Protein AF-A0A6G1FR60-F1 (afdb_monomer_lite)

Organism: NCBI:txid1392243

Radius of gyration: 21.38 Å; chains: 1; bounding box: 65×50×59 Å

Sequence (308 aa):
MDGSTLEWSGATTFRLKTKGLLTIFLDAWLERPASLDQYLSVDEVDECDYIFISHAHFDHLPSADRIAKETGAIPESQLAAISGGERIPLFIKEQRHKVIVASSSRPHGLPSGPPSGPPGPPTPNPDDAIITVHAWPSLHALMPLGDHRSFPEVMDTGTVYTGSGSHSCTLDVTRGLTYGLGGLLKMDLVPPQMHQDMKDFVTYMKDRDMNRYSFFDGGQIMYNFLIDGKALLWNGHLGGYEGILKEEPDFAVKEVQWIGEPSKVTWCLHDRCPINPKHINVAIATERVEEGTKSKVIELTPAQPFRL

Secondary structure (DSSP, 8-state):
-TT-EEEE-STT-EEEEETTTEEEEES---S--TTS--SS-GGG----SEEE-S--STTTSTTHHHHHHHH----GGG-----S--EEEE--HHHHHHHHHHHHTS--PPPSSS--SPPPPP---GGG-SEEEEEEEPP--PPPSS-GGGS-SEEETTS------TT-SHHHHHHIIIIIIHHHHT-SS--TTS-HHHHHHHHHHH-TTT----S--TT-EEEEEEETTEEEEE-S-----HHHHTS-TTHHHHHHHHTT--SEE--SS-S--SSSSSEEE-HHHHHHHHHHSS-EE-PPPTT-PEE-

Foldseek 3Di:
DPQWWWFAFAFQWIWIDAPVFFTEIEFAQQPDQPVFDRLDHLVNQQAHQYYHFQAFALRGHFSPVVSCVRHVNDDPLRDDDDQAFDKAFADGPVQLVVQQVVVVPDPPDDDPDDDPDDDRRGDGDSVRGQWIKGKHFDDAAFDAPDALVPFDLEAELQDQRDDDPPPRGQVVQLVNCCCVVVVLLPDPDDDPPDDVLLVSVSVSVNPCVRGPGHSRSPRRMWMWMCGPNDTDIRHSGDHDDCVQSVPDSQVLLVVCVVVPNPQEDEDGQQGADSTPNRGYHCPVNQVSNVVSGNHHYDDHDHRDIDDD

InterPro domains:
  IPR001279 Metallo-beta-lactamase [PF00753] (44-131)
  IPR036866 Ribonuclease Z/Hydroxyacylglutathione hydrolase-like [G3DSA:3.60.15.10] (2-97)
  IPR036866 Ribonuclease Z/Hydroxyacylglutathione hydrolase-like [SSF56281] (8-219)

pLDDT: mean 84.77, std 13.45, range [36.59, 98.06]

Structure (mmCIF, N/CA/C/O backbone):
data_AF-A0A6G1FR60-F1
#
_entry.id   AF-A0A6G1FR60-F1
#
loop_
_atom_site.group_PDB
_atom_site.id
_atom_site.type_symbol
_atom_site.label_atom_id
_atom_site.label_alt_id
_atom_site.label_comp_id
_atom_site.label_asym_id
_atom_site.label_entity_id
_atom_site.label_seq_id
_atom_site.pdbx_PDB_ins_code
_atom_site.Cartn_x
_atom_site.Cartn_y
_atom_site.Cartn_z
_atom_site.occupancy
_atom_site.B_iso_or_equiv
_atom_site.auth_seq_id
_atom_site.auth_comp_id
_atom_site.auth_asym_id
_atom_site.auth_atom_id
_atom_site.pdbx_PDB_model_num
ATOM 1 N N . MET A 1 1 ? -14.703 -10.137 10.414 1.00 83.25 1 MET A N 1
ATOM 2 C CA . MET A 1 1 ? -13.361 -10.351 9.832 1.00 83.25 1 MET A CA 1
ATOM 3 C C . MET A 1 1 ? -12.772 -11.684 10.286 1.00 83.25 1 MET A C 1
ATOM 5 O O . MET A 1 1 ? -11.558 -11.856 10.265 1.00 83.25 1 MET A O 1
ATOM 9 N N . ASP A 1 2 ? -13.605 -12.661 10.657 1.00 86.94 2 ASP A N 1
ATOM 10 C CA . ASP A 1 2 ? -13.089 -13.963 11.077 1.00 86.94 2 ASP A CA 1
ATOM 11 C C . ASP A 1 2 ? -12.374 -14.637 9.898 1.00 86.94 2 ASP A C 1
ATOM 13 O O . ASP A 1 2 ? -12.771 -14.485 8.743 1.00 86.94 2 ASP A O 1
ATOM 17 N N . GLY A 1 3 ? -11.261 -15.318 10.177 1.00 91.44 3 GLY A N 1
ATOM 18 C CA . GLY A 1 3 ? -10.410 -15.890 9.130 1.00 91.44 3 GLY A CA 1
ATOM 19 C C . GLY A 1 3 ? -9.690 -14.849 8.264 1.00 91.44 3 GLY A C 1
ATOM 20 O O . GLY A 1 3 ? -9.304 -15.174 7.143 1.00 91.44 3 GLY A O 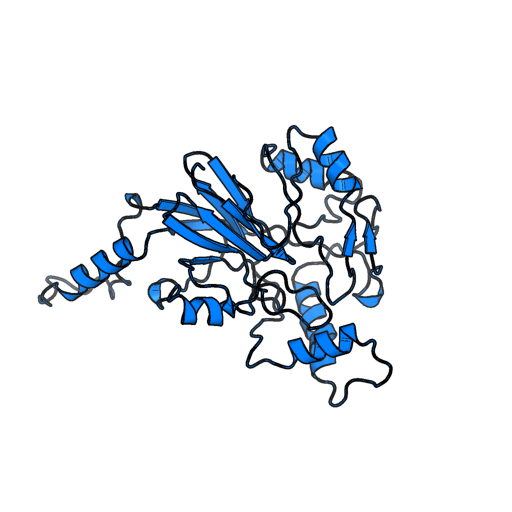1
ATOM 21 N N . SER A 1 4 ? -9.534 -13.608 8.744 1.00 97.00 4 SER A N 1
ATOM 22 C CA . SER A 1 4 ? -8.744 -12.577 8.062 1.00 97.00 4 SER A CA 1
ATOM 23 C C . SER A 1 4 ? -7.444 -12.269 8.805 1.00 97.00 4 SER A C 1
ATOM 25 O O . SER A 1 4 ? -7.426 -12.172 10.036 1.00 97.00 4 SER A O 1
ATOM 27 N N . THR A 1 5 ? -6.362 -12.098 8.050 1.00 97.56 5 THR A N 1
ATOM 28 C CA . THR A 1 5 ? -5.043 -11.714 8.552 1.00 97.56 5 THR A CA 1
ATOM 29 C C . THR A 1 5 ? -4.449 -10.598 7.713 1.00 97.56 5 THR A C 1
ATOM 31 O O . THR A 1 5 ? -4.651 -10.556 6.500 1.00 97.56 5 THR A O 1
ATOM 34 N N . LEU A 1 6 ? -3.673 -9.736 8.355 1.00 97.50 6 LEU A N 1
ATOM 35 C CA . LEU A 1 6 ? -2.879 -8.701 7.715 1.00 97.50 6 LEU A CA 1
ATOM 36 C C . LEU A 1 6 ? -1.404 -8.962 8.011 1.00 97.50 6 LEU A C 1
ATOM 38 O O . LEU A 1 6 ? -1.029 -9.132 9.165 1.00 97.50 6 LEU A O 1
ATOM 42 N N . GLU A 1 7 ? -0.584 -9.003 6.977 1.00 97.12 7 GLU A N 1
ATOM 43 C CA . GLU A 1 7 ? 0.863 -9.167 7.074 1.00 97.12 7 GLU A CA 1
ATOM 44 C C . GLU A 1 7 ? 1.530 -7.961 6.414 1.00 97.12 7 GLU A C 1
ATOM 46 O O . GLU A 1 7 ? 1.084 -7.520 5.356 1.00 97.12 7 GLU A O 1
ATOM 51 N N . TRP A 1 8 ? 2.563 -7.412 7.048 1.00 97.00 8 TRP A N 1
ATOM 52 C CA . TRP A 1 8 ? 3.297 -6.248 6.554 1.00 97.00 8 TRP A CA 1
ATOM 53 C C . TRP A 1 8 ? 4.690 -6.654 6.080 1.00 97.00 8 TRP A C 1
ATOM 55 O O . TRP A 1 8 ? 5.390 -7.380 6.785 1.00 97.00 8 TRP A O 1
ATOM 65 N N . SER A 1 9 ? 5.103 -6.166 4.912 1.00 95.88 9 SER A N 1
ATOM 66 C CA . SER A 1 9 ? 6.373 -6.533 4.269 1.00 95.88 9 SER A CA 1
ATOM 67 C C . SER A 1 9 ? 7.260 -5.320 3.973 1.00 95.88 9 SER A C 1
ATOM 69 O O . SER A 1 9 ? 8.122 -5.387 3.101 1.00 95.88 9 SER A O 1
ATOM 71 N N . GLY A 1 10 ? 7.089 -4.230 4.727 1.00 93.31 10 GLY A N 1
ATOM 72 C CA . GLY A 1 10 ? 7.871 -2.999 4.587 1.00 93.31 10 GLY A CA 1
ATOM 73 C C . GLY A 1 10 ? 7.146 -1.915 3.793 1.00 93.31 10 GLY A C 1
ATOM 74 O O . GLY A 1 10 ? 6.247 -2.191 2.995 1.00 93.31 10 GLY A O 1
ATOM 75 N N . ALA A 1 11 ? 7.526 -0.661 4.038 1.00 92.94 11 ALA A N 1
ATOM 76 C CA . ALA A 1 11 ? 6.917 0.530 3.463 1.00 92.94 11 ALA A CA 1
ATOM 77 C C . ALA A 1 11 ? 5.378 0.507 3.559 1.00 92.94 11 ALA A C 1
ATOM 79 O O . ALA A 1 11 ? 4.821 0.499 4.663 1.00 92.94 11 ALA A O 1
ATOM 80 N N . THR A 1 12 ? 4.696 0.471 2.417 1.00 93.81 12 THR A N 1
ATOM 81 C CA . THR A 1 12 ? 3.234 0.385 2.294 1.00 93.81 12 THR A CA 1
ATOM 82 C C . THR A 1 12 ? 2.756 -0.979 1.809 1.00 93.81 12 THR A C 1
ATOM 84 O O . THR A 1 12 ? 1.572 -1.124 1.519 1.00 93.81 12 THR A O 1
ATOM 87 N N . THR A 1 13 ? 3.643 -1.978 1.742 1.00 96.38 13 THR A N 1
ATOM 88 C CA . THR A 1 13 ? 3.335 -3.299 1.191 1.00 96.38 13 THR A CA 1
ATOM 89 C C . THR A 1 13 ? 2.700 -4.197 2.247 1.00 96.38 13 THR A C 1
ATOM 91 O O . THR A 1 13 ? 3.322 -4.518 3.265 1.00 96.38 13 THR A O 1
ATOM 94 N N . PHE A 1 14 ? 1.465 -4.633 1.994 1.00 97.69 14 PHE A N 1
ATOM 95 C CA . PHE A 1 14 ? 0.743 -5.562 2.864 1.00 97.69 14 PHE A CA 1
ATOM 96 C C . PHE A 1 14 ? 0.134 -6.719 2.085 1.00 97.69 14 PHE A C 1
ATOM 98 O O . PHE A 1 14 ? -0.334 -6.556 0.959 1.00 97.69 14 PHE A O 1
ATOM 105 N N . ARG A 1 15 ? 0.027 -7.868 2.751 1.00 97.81 15 ARG A N 1
ATOM 106 C CA . ARG A 1 15 ? -0.772 -9.009 2.310 1.00 97.81 15 ARG A CA 1
ATOM 107 C C . ARG A 1 15 ? -1.979 -9.174 3.232 1.00 97.81 15 ARG A C 1
ATOM 109 O O . ARG A 1 15 ? -1.854 -9.543 4.399 1.00 97.81 15 ARG A O 1
ATOM 116 N N . LEU A 1 16 ? -3.166 -8.903 2.697 1.00 98.06 16 LEU A N 1
ATOM 117 C CA . LEU A 1 16 ? -4.452 -9.162 3.335 1.00 98.06 16 LEU A CA 1
ATOM 118 C C . LEU A 1 16 ? -4.973 -10.522 2.868 1.00 98.06 16 LEU A C 1
ATOM 120 O O . LEU A 1 16 ? -5.383 -10.673 1.719 1.00 98.06 16 LEU A O 1
ATOM 124 N N . LYS A 1 17 ? -5.034 -11.494 3.777 1.00 97.81 17 LYS A N 1
ATOM 125 C CA . LYS A 1 17 ? -5.859 -12.691 3.572 1.00 97.81 17 LYS A CA 1
ATOM 126 C C . LYS A 1 17 ? -7.199 -12.446 4.234 1.00 97.81 17 LYS A C 1
ATOM 128 O O . LYS A 1 17 ? -7.235 -12.028 5.389 1.00 97.81 17 LYS A O 1
ATOM 133 N N . THR A 1 18 ? -8.308 -12.674 3.541 1.00 97.06 18 THR A N 1
ATOM 134 C CA . THR A 1 18 ? -9.633 -12.420 4.116 1.00 97.06 18 THR A CA 1
ATOM 135 C C . THR A 1 18 ? -10.609 -13.560 3.891 1.00 97.06 18 THR A C 1
ATOM 137 O O . THR A 1 18 ? -10.613 -14.213 2.845 1.00 97.06 18 THR A O 1
ATOM 140 N N . LYS A 1 19 ? -11.430 -13.809 4.919 1.00 94.12 19 LYS A N 1
ATOM 141 C CA . LYS A 1 19 ? -12.467 -14.852 4.967 1.00 94.12 19 LYS A CA 1
ATOM 142 C C . LYS A 1 19 ? -11.951 -16.271 4.683 1.00 94.12 19 LYS A C 1
ATOM 144 O O . LYS A 1 19 ? -12.755 -17.155 4.418 1.00 94.12 19 LYS A O 1
ATOM 149 N N . GLY A 1 20 ? -10.633 -16.491 4.724 1.00 92.81 20 GLY A N 1
ATOM 150 C CA . GLY A 1 20 ? -9.981 -17.720 4.260 1.00 92.81 20 GLY A CA 1
ATOM 151 C C . GLY A 1 20 ? -10.158 -18.013 2.763 1.00 92.81 20 GLY A C 1
ATOM 152 O O . GLY A 1 20 ? -10.033 -19.167 2.368 1.00 92.81 20 GLY A O 1
ATOM 153 N N . LEU A 1 21 ? -10.509 -17.006 1.954 1.00 95.62 21 LEU A N 1
ATOM 154 C CA . LEU A 1 21 ? -10.921 -17.185 0.555 1.00 95.62 21 LEU A CA 1
ATOM 155 C C . LEU A 1 21 ? -10.167 -16.312 -0.448 1.00 95.62 21 LEU A C 1
ATOM 157 O O . LEU A 1 21 ? -10.105 -16.689 -1.612 1.00 95.62 21 LEU A O 1
ATOM 161 N N . LEU A 1 22 ? -9.673 -15.144 -0.031 1.00 96.56 22 LEU A N 1
ATOM 162 C CA . LEU A 1 22 ? -8.961 -14.217 -0.910 1.00 96.56 22 LEU A CA 1
ATOM 163 C C . LEU A 1 22 ? -7.610 -13.844 -0.318 1.00 96.56 22 LEU A C 1
ATOM 165 O O . LEU A 1 22 ? -7.552 -13.486 0.864 1.00 96.56 22 LEU A O 1
ATOM 169 N N . THR A 1 23 ? -6.583 -13.825 -1.164 1.00 97.38 23 THR A N 1
ATOM 170 C CA . THR A 1 23 ? -5.277 -13.227 -0.861 1.00 97.38 23 THR A CA 1
ATOM 171 C C . THR A 1 23 ? -5.075 -11.964 -1.697 1.00 97.38 23 THR A C 1
ATOM 173 O O . THR A 1 23 ? -5.120 -11.996 -2.925 1.00 97.38 23 THR A O 1
ATOM 176 N N . ILE A 1 24 ? -4.869 -10.830 -1.031 1.00 97.75 24 ILE A N 1
ATOM 177 C CA . ILE A 1 24 ? -4.834 -9.499 -1.639 1.00 97.75 24 ILE A CA 1
ATOM 178 C C . ILE A 1 24 ? -3.526 -8.806 -1.262 1.00 97.75 24 ILE A C 1
ATOM 180 O O . ILE A 1 24 ? -3.213 -8.705 -0.077 1.00 97.75 24 ILE A O 1
ATOM 184 N N . PHE A 1 25 ? -2.794 -8.294 -2.248 1.00 97.75 25 PHE A N 1
ATOM 185 C CA . PHE A 1 25 ? -1.647 -7.413 -2.019 1.00 97.75 25 PHE A CA 1
ATOM 186 C C . PHE A 1 25 ? -2.068 -5.941 -2.091 1.00 97.75 25 PHE A C 1
ATOM 188 O O . PHE A 1 25 ? -2.844 -5.561 -2.970 1.00 97.75 25 PHE A O 1
ATOM 195 N N . LEU A 1 26 ? -1.578 -5.136 -1.149 1.00 97.12 26 LEU A N 1
ATOM 196 C CA . LEU A 1 26 ? -1.737 -3.683 -1.085 1.00 97.12 26 LEU A CA 1
ATOM 197 C C . LEU A 1 26 ? -0.354 -3.083 -1.306 1.00 97.12 26 LEU A C 1
ATOM 199 O O . LEU A 1 26 ? 0.523 -3.305 -0.475 1.00 97.12 26 LEU A O 1
ATOM 203 N N . ASP A 1 27 ? -0.158 -2.418 -2.444 1.00 95.88 27 ASP A N 1
ATOM 204 C CA . ASP A 1 27 ? 1.156 -2.218 -3.064 1.00 95.88 27 ASP A CA 1
ATOM 205 C C . ASP A 1 27 ? 1.958 -3.537 -3.178 1.00 95.88 27 ASP A C 1
ATOM 207 O O . ASP A 1 27 ? 1.458 -4.624 -2.871 1.00 95.88 27 ASP A O 1
ATOM 211 N N . ALA A 1 28 ? 3.164 -3.491 -3.741 1.00 95.31 28 ALA A N 1
ATOM 212 C CA . ALA A 1 28 ? 3.883 -4.708 -4.119 1.00 95.31 28 ALA A CA 1
ATOM 213 C C . ALA A 1 28 ? 5.408 -4.636 -3.970 1.00 95.31 28 ALA A C 1
ATOM 215 O O . ALA A 1 28 ? 6.090 -5.514 -4.492 1.00 95.31 28 ALA A O 1
ATOM 216 N N . TRP A 1 29 ? 5.965 -3.647 -3.265 1.00 95.31 29 TRP A N 1
ATOM 217 C CA . TRP A 1 29 ? 7.415 -3.430 -3.200 1.00 95.31 29 TRP A CA 1
ATOM 218 C C . TRP A 1 29 ? 8.160 -4.450 -2.315 1.00 95.31 29 TRP A C 1
ATOM 220 O O . TRP A 1 29 ? 8.679 -4.128 -1.247 1.00 95.31 29 TRP A O 1
ATOM 230 N N . LEU A 1 30 ? 8.206 -5.701 -2.780 1.00 93.94 30 LEU A N 1
ATOM 231 C CA . LEU A 1 30 ? 8.873 -6.841 -2.145 1.00 93.94 30 LEU A CA 1
ATOM 232 C C . LEU A 1 30 ? 10.357 -6.932 -2.520 1.00 93.94 30 LEU A C 1
ATOM 234 O O . LEU A 1 30 ? 11.199 -7.242 -1.678 1.00 93.94 30 LEU A O 1
ATOM 238 N N . GLU A 1 31 ? 10.691 -6.624 -3.775 1.00 90.06 31 GLU A N 1
ATOM 239 C CA . GLU A 1 31 ? 12.078 -6.540 -4.233 1.00 90.06 31 GLU A CA 1
ATOM 240 C C . GLU A 1 31 ? 12.630 -5.138 -3.966 1.00 90.06 31 GLU A C 1
ATOM 242 O O . GLU A 1 31 ? 12.275 -4.163 -4.630 1.00 90.06 31 GLU A O 1
ATOM 247 N N . ARG A 1 32 ? 13.490 -5.029 -2.953 1.00 92.88 32 ARG A N 1
ATOM 248 C CA . ARG A 1 32 ? 13.999 -3.755 -2.430 1.00 92.88 32 ARG A CA 1
ATOM 249 C C . ARG A 1 32 ? 15.493 -3.595 -2.740 1.00 92.88 32 ARG A C 1
ATOM 251 O O . ARG A 1 32 ? 16.181 -4.585 -2.982 1.00 92.88 32 ARG A O 1
ATOM 258 N N . PRO A 1 33 ? 16.036 -2.361 -2.734 1.00 94.75 33 PRO A N 1
ATOM 259 C CA . PRO A 1 33 ? 17.478 -2.142 -2.810 1.00 94.75 33 PRO A CA 1
ATOM 260 C C . PRO A 1 33 ? 18.232 -2.994 -1.787 1.00 94.75 33 PRO A C 1
ATOM 262 O O . PRO A 1 33 ? 17.815 -3.067 -0.635 1.00 94.75 33 PRO A O 1
ATOM 265 N N . ALA A 1 34 ? 19.378 -3.556 -2.180 1.00 94.38 34 ALA A N 1
ATOM 266 C CA . ALA A 1 34 ? 20.157 -4.497 -1.364 1.00 94.38 34 ALA A CA 1
ATOM 267 C C . ALA A 1 34 ? 20.590 -3.957 0.016 1.00 94.38 34 ALA A C 1
ATOM 269 O O . ALA A 1 34 ? 20.930 -4.725 0.910 1.00 94.38 34 ALA A O 1
ATOM 270 N N . SER A 1 35 ? 20.587 -2.634 0.196 1.00 93.88 35 SER A N 1
ATOM 271 C CA . SER A 1 35 ? 20.880 -1.971 1.468 1.00 93.88 35 SER A CA 1
ATOM 272 C C . SER A 1 35 ? 19.713 -1.946 2.465 1.00 93.88 35 SER A C 1
ATOM 274 O O . SER A 1 35 ? 19.894 -1.459 3.586 1.00 93.88 35 SER A O 1
ATOM 276 N N . LEU A 1 36 ? 18.512 -2.348 2.044 1.00 94.38 36 LEU A N 1
ATOM 277 C CA . LEU A 1 36 ? 17.302 -2.393 2.866 1.00 94.38 36 LEU A CA 1
ATOM 278 C C . LEU A 1 36 ? 16.965 -3.831 3.247 1.00 94.38 36 LEU A C 1
ATOM 280 O O . LEU A 1 36 ? 17.309 -4.773 2.536 1.00 94.38 36 LEU A O 1
ATOM 284 N N . ASP A 1 37 ? 16.248 -3.976 4.356 1.00 93.38 37 ASP A N 1
ATOM 285 C CA . ASP A 1 37 ? 15.751 -5.275 4.782 1.00 93.38 37 ASP A CA 1
ATOM 286 C C . ASP A 1 37 ? 14.698 -5.789 3.795 1.00 93.38 37 ASP A C 1
ATOM 288 O O . ASP A 1 37 ? 13.748 -5.081 3.436 1.00 93.38 37 ASP A O 1
ATOM 292 N N . GLN A 1 38 ? 14.851 -7.048 3.397 1.00 94.00 38 GLN A N 1
ATOM 293 C CA . GLN A 1 38 ? 13.833 -7.801 2.679 1.00 94.00 38 GLN A CA 1
ATOM 294 C C . GLN A 1 38 ? 13.081 -8.671 3.684 1.00 94.00 38 GLN A C 1
ATOM 296 O O . GLN A 1 38 ? 13.661 -9.566 4.296 1.00 94.00 38 GLN A O 1
ATOM 301 N N . TYR A 1 39 ? 11.795 -8.383 3.875 1.00 94.44 39 TYR A N 1
ATOM 302 C CA . TYR A 1 39 ? 10.962 -9.109 4.835 1.00 94.44 39 TYR A CA 1
ATOM 303 C C . TYR A 1 39 ? 10.238 -10.300 4.199 1.00 94.44 39 TYR A C 1
ATOM 305 O O . TYR A 1 39 ? 10.004 -11.297 4.872 1.00 94.44 39 TYR A O 1
ATOM 313 N N . LEU A 1 40 ? 9.901 -10.201 2.911 1.00 94.75 40 LEU A N 1
ATOM 314 C CA . LEU A 1 40 ? 9.268 -11.250 2.115 1.00 94.75 40 LEU A CA 1
ATOM 315 C C . LEU A 1 40 ? 9.847 -11.182 0.698 1.00 94.75 40 LEU A C 1
ATOM 317 O O . LEU A 1 40 ? 9.799 -10.115 0.080 1.00 94.75 40 LEU A O 1
ATOM 321 N N . SER A 1 41 ? 10.392 -12.289 0.194 1.00 93.69 41 SER A N 1
ATOM 322 C CA . SER A 1 41 ? 10.793 -12.385 -1.211 1.00 93.69 41 SER A CA 1
ATOM 323 C C . SER A 1 41 ? 9.561 -12.549 -2.095 1.00 93.69 41 SER A C 1
ATOM 325 O O . SER A 1 41 ? 8.604 -13.235 -1.725 1.00 93.69 41 SER A O 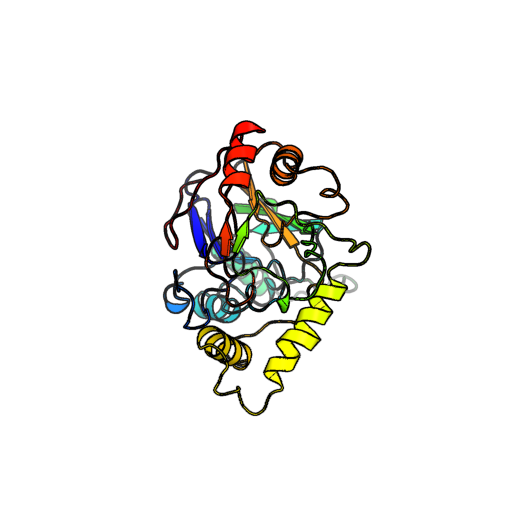1
ATOM 327 N N . VAL A 1 42 ? 9.578 -11.960 -3.293 1.00 93.69 42 VAL A N 1
ATOM 328 C CA . VAL A 1 42 ? 8.485 -12.191 -4.249 1.00 93.69 42 VAL A CA 1
ATOM 329 C C . VAL A 1 42 ? 8.393 -13.662 -4.672 1.00 93.69 42 VAL A C 1
ATOM 331 O O . VAL A 1 42 ? 7.293 -14.144 -4.916 1.00 93.69 42 VAL A O 1
ATOM 334 N N . ASP A 1 43 ? 9.511 -14.397 -4.655 1.00 93.25 43 ASP A N 1
ATOM 335 C CA . ASP A 1 43 ? 9.549 -15.833 -4.977 1.00 93.25 43 ASP A CA 1
ATOM 336 C C . ASP A 1 43 ? 8.830 -16.701 -3.923 1.00 93.25 43 ASP A C 1
ATOM 338 O O . ASP A 1 43 ? 8.531 -17.870 -4.167 1.00 93.25 43 ASP A O 1
ATOM 342 N N . GLU A 1 44 ? 8.556 -16.145 -2.738 1.00 93.56 44 GLU A N 1
ATOM 343 C CA . GLU A 1 44 ? 7.795 -16.800 -1.666 1.00 93.56 44 GLU A CA 1
ATOM 344 C C . GLU A 1 44 ? 6.278 -16.550 -1.787 1.00 93.56 44 GLU A C 1
ATOM 346 O O . GLU A 1 44 ? 5.499 -17.024 -0.955 1.00 93.56 44 GLU A O 1
ATOM 351 N N . VAL A 1 45 ? 5.835 -15.805 -2.808 1.00 95.06 45 VAL A N 1
ATOM 352 C CA . VAL A 1 45 ? 4.418 -15.509 -3.054 1.00 95.06 45 VAL A CA 1
ATOM 353 C C . VAL A 1 45 ? 3.799 -16.590 -3.941 1.00 95.06 45 VAL A C 1
ATOM 355 O O . VAL A 1 45 ? 3.849 -16.537 -5.166 1.00 95.06 45 VAL A O 1
ATOM 358 N N . ASP A 1 46 ? 3.157 -17.565 -3.307 1.00 93.19 46 ASP A N 1
ATOM 359 C CA . ASP A 1 46 ? 2.489 -18.692 -3.968 1.00 93.19 46 ASP A CA 1
ATOM 360 C C . ASP A 1 46 ? 1.007 -18.437 -4.297 1.00 93.19 46 ASP A C 1
ATOM 362 O O . ASP A 1 46 ? 0.436 -19.086 -5.178 1.00 93.19 46 ASP A O 1
ATOM 366 N N . GLU A 1 47 ? 0.379 -17.472 -3.623 1.00 94.25 47 GLU A N 1
ATOM 367 C CA . GLU A 1 47 ? -1.024 -17.121 -3.819 1.00 94.25 47 GLU A CA 1
ATOM 368 C C . GLU A 1 47 ? -1.278 -15.608 -3.856 1.00 94.25 47 GLU A C 1
ATOM 370 O O . GLU A 1 47 ? -0.798 -14.831 -3.028 1.00 94.25 47 GLU A O 1
ATOM 375 N N . CYS A 1 48 ? -2.091 -15.186 -4.824 1.00 95.88 48 CYS A N 1
ATOM 376 C CA . CYS A 1 48 ? -2.645 -13.843 -4.925 1.00 95.88 48 CYS A CA 1
ATOM 377 C C . CYS A 1 48 ? -3.880 -13.876 -5.839 1.00 95.88 48 CYS A C 1
ATOM 379 O O . CYS A 1 48 ? -3.862 -14.477 -6.913 1.00 95.88 48 CYS A O 1
ATOM 381 N N . ASP A 1 49 ? -4.960 -13.226 -5.415 1.00 95.25 49 ASP A N 1
ATOM 382 C CA . ASP A 1 49 ? -6.186 -13.051 -6.198 1.00 95.25 49 ASP A CA 1
ATOM 383 C C . ASP A 1 49 ? -6.317 -11.638 -6.770 1.00 95.25 49 ASP A C 1
ATOM 385 O O . ASP A 1 49 ? -6.937 -11.457 -7.824 1.00 95.25 49 ASP A O 1
ATOM 389 N N . TYR A 1 50 ? -5.787 -10.647 -6.046 1.00 96.19 50 TYR A N 1
ATOM 390 C CA . TYR A 1 50 ? -5.881 -9.227 -6.367 1.00 96.19 50 TYR A CA 1
ATOM 391 C C . TYR A 1 50 ? -4.649 -8.464 -5.881 1.00 96.19 50 TYR A C 1
ATOM 393 O O . TYR A 1 50 ? -4.135 -8.719 -4.794 1.00 96.19 50 TYR A O 1
ATOM 401 N N . ILE A 1 51 ? -4.245 -7.463 -6.660 1.00 96.25 51 ILE A N 1
ATOM 402 C CA . ILE A 1 51 ? -3.223 -6.485 -6.287 1.00 96.25 51 ILE A CA 1
ATOM 403 C C . ILE A 1 51 ? -3.865 -5.101 -6.384 1.00 96.25 51 ILE A C 1
ATOM 405 O O . ILE A 1 51 ? -4.418 -4.744 -7.425 1.00 96.25 51 ILE A O 1
ATOM 409 N N . PHE A 1 52 ? -3.808 -4.337 -5.301 1.00 95.81 52 PHE A N 1
ATOM 410 C CA . PHE A 1 52 ? -4.279 -2.961 -5.227 1.00 95.81 52 PHE A CA 1
ATOM 411 C C . PHE A 1 52 ? -3.077 -2.040 -5.119 1.00 95.81 52 PHE A C 1
ATOM 413 O O . PHE A 1 52 ? -2.369 -2.066 -4.122 1.00 95.81 52 PHE A O 1
ATOM 420 N N . ILE A 1 53 ? -2.860 -1.221 -6.141 1.00 94.06 53 ILE A N 1
ATOM 421 C CA . ILE A 1 53 ? -1.759 -0.258 -6.176 1.00 94.06 53 ILE A CA 1
ATOM 422 C C . ILE A 1 53 ? -2.308 1.117 -5.797 1.00 94.06 53 ILE A C 1
ATOM 424 O O . ILE A 1 53 ? -3.311 1.554 -6.369 1.00 94.06 53 ILE A O 1
ATOM 428 N N . SER A 1 54 ? -1.686 1.789 -4.828 1.00 92.25 54 SER A N 1
ATOM 429 C CA . SER A 1 54 ? -2.062 3.158 -4.444 1.00 92.25 54 SER A CA 1
ATOM 430 C C . SER A 1 54 ? -1.686 4.163 -5.530 1.00 92.25 54 SER A C 1
ATOM 432 O O . SER A 1 54 ? -2.506 4.999 -5.900 1.00 92.25 54 SER A O 1
ATOM 434 N N . HIS A 1 55 ? -0.455 4.067 -6.036 1.00 90.88 55 HIS A N 1
ATOM 435 C CA . HIS A 1 55 ? 0.091 4.815 -7.166 1.00 90.88 55 HIS A CA 1
ATOM 436 C C . HIS A 1 55 ? 1.386 4.150 -7.659 1.00 90.88 55 HIS A C 1
ATOM 438 O O . HIS A 1 55 ? 1.846 3.150 -7.119 1.00 90.88 55 HIS A O 1
ATOM 444 N N . ALA A 1 56 ? 1.970 4.671 -8.737 1.00 91.44 56 ALA A N 1
ATOM 445 C CA . ALA A 1 56 ? 2.958 3.934 -9.518 1.00 91.44 56 ALA A CA 1
ATOM 446 C C . ALA A 1 56 ? 4.430 4.233 -9.175 1.00 91.44 56 ALA A C 1
ATOM 448 O O . ALA A 1 56 ? 5.282 4.013 -10.033 1.00 91.44 56 ALA A O 1
ATOM 449 N N . HIS A 1 57 ? 4.764 4.751 -7.991 1.00 92.25 57 HIS A N 1
ATOM 450 C CA . HIS A 1 57 ? 6.166 5.009 -7.619 1.00 92.25 57 HIS A CA 1
ATOM 451 C C . HIS A 1 57 ? 6.975 3.726 -7.377 1.00 92.25 57 HIS A C 1
ATOM 453 O O . HIS A 1 57 ? 6.454 2.608 -7.393 1.00 92.25 57 HIS A O 1
ATOM 459 N N . PHE A 1 58 ? 8.293 3.899 -7.235 1.00 92.44 58 PHE A N 1
ATOM 460 C CA . PHE A 1 58 ? 9.277 2.813 -7.147 1.00 92.44 58 PHE A CA 1
ATOM 461 C C . PHE A 1 58 ? 9.130 1.943 -5.895 1.00 92.44 58 PHE A C 1
ATOM 463 O O . PHE A 1 58 ? 9.629 0.820 -5.879 1.00 92.44 58 PHE A O 1
ATOM 470 N N . ASP A 1 59 ? 8.484 2.482 -4.871 1.00 92.00 59 ASP A N 1
ATOM 471 C CA . ASP A 1 59 ? 8.216 1.890 -3.567 1.00 92.00 59 ASP A CA 1
ATOM 472 C C . ASP A 1 59 ? 6.792 1.331 -3.435 1.00 92.00 59 ASP A C 1
ATOM 474 O O . ASP A 1 59 ? 6.407 0.869 -2.364 1.00 92.00 59 ASP A O 1
ATOM 478 N N . HIS A 1 60 ? 6.036 1.306 -4.541 1.00 93.94 60 HIS A N 1
ATOM 479 C CA . HIS A 1 60 ? 4.647 0.841 -4.573 1.00 93.94 60 HIS A CA 1
ATOM 480 C C . HIS A 1 60 ? 4.392 -0.225 -5.644 1.00 93.94 60 HIS A C 1
ATOM 482 O O . HIS A 1 60 ? 3.805 -1.267 -5.360 1.00 93.94 60 HIS A O 1
ATOM 488 N N . LEU A 1 61 ? 4.811 0.030 -6.890 1.00 94.00 61 LEU A N 1
ATOM 489 C CA . LEU A 1 61 ? 4.450 -0.794 -8.051 1.00 94.00 61 LEU A CA 1
ATOM 490 C C . LEU A 1 61 ? 5.365 -2.002 -8.329 1.00 94.00 61 LEU A C 1
ATOM 492 O O . LEU A 1 61 ? 4.834 -3.034 -8.753 1.00 94.00 61 LEU A O 1
ATOM 496 N N . PRO A 1 62 ? 6.704 -1.906 -8.191 1.00 94.75 62 PRO A N 1
ATOM 497 C CA . PRO A 1 62 ? 7.595 -3.011 -8.551 1.00 94.75 62 PRO A CA 1
ATOM 498 C C . PRO A 1 62 ? 7.211 -4.325 -7.868 1.00 94.75 62 PRO A C 1
ATOM 500 O O . PRO A 1 62 ? 6.648 -4.304 -6.786 1.00 94.75 62 PRO A O 1
ATOM 503 N N . SER A 1 63 ? 7.511 -5.465 -8.497 1.00 94.62 63 SER A N 1
ATOM 504 C CA . SER A 1 63 ? 7.066 -6.833 -8.139 1.00 94.62 63 SER A CA 1
ATOM 505 C C . SER A 1 63 ? 5.597 -7.173 -8.430 1.00 94.62 63 SER A C 1
ATOM 507 O O . SER A 1 63 ? 5.284 -8.358 -8.548 1.00 94.62 63 SER A O 1
ATOM 509 N N . ALA A 1 64 ? 4.702 -6.198 -8.642 1.00 94.31 64 ALA A N 1
ATOM 510 C CA . ALA A 1 64 ? 3.293 -6.484 -8.949 1.00 94.31 64 ALA A CA 1
ATOM 511 C C . ALA A 1 64 ? 3.118 -7.356 -10.204 1.00 94.31 64 ALA A C 1
ATOM 513 O O . ALA A 1 64 ? 2.259 -8.236 -10.242 1.00 94.31 64 ALA A O 1
ATOM 514 N N . ASP A 1 65 ? 3.940 -7.144 -11.234 1.00 91.50 65 ASP A N 1
ATOM 515 C CA . ASP A 1 65 ? 3.873 -7.918 -12.472 1.00 91.50 65 ASP A CA 1
ATOM 516 C C . ASP A 1 65 ? 4.359 -9.364 -12.286 1.00 91.50 65 ASP A C 1
ATOM 518 O O . ASP A 1 65 ? 3.796 -10.272 -12.899 1.00 91.50 65 ASP A O 1
ATOM 522 N N . ARG A 1 66 ? 5.370 -9.587 -11.437 1.00 92.38 66 ARG A N 1
ATOM 523 C CA . ARG A 1 66 ? 5.869 -10.923 -11.080 1.00 92.38 66 ARG A CA 1
ATOM 524 C C . ARG A 1 66 ? 4.830 -11.692 -10.275 1.00 92.38 66 ARG A C 1
ATOM 526 O O . ARG A 1 66 ? 4.419 -12.758 -10.726 1.00 92.38 66 ARG A O 1
ATOM 533 N N . ILE A 1 67 ? 4.301 -11.087 -9.204 1.00 94.12 67 ILE A N 1
ATOM 534 C CA . ILE A 1 67 ? 3.200 -11.659 -8.409 1.00 94.12 67 ILE A CA 1
ATOM 535 C C . ILE A 1 67 ? 2.045 -12.044 -9.337 1.00 94.12 67 ILE A C 1
ATOM 537 O O . ILE A 1 67 ? 1.552 -13.171 -9.299 1.00 94.12 67 ILE A O 1
ATOM 541 N N . ALA A 1 68 ? 1.642 -11.133 -10.225 1.00 91.00 68 ALA A N 1
ATOM 542 C CA . ALA A 1 68 ? 0.553 -11.360 -11.163 1.00 91.00 68 ALA A CA 1
ATOM 543 C C . ALA A 1 68 ? 0.785 -12.544 -12.112 1.00 91.00 68 ALA A C 1
ATOM 545 O O . ALA A 1 68 ? -0.134 -13.339 -12.333 1.00 91.00 68 ALA A O 1
ATOM 546 N N . LYS A 1 69 ? 1.992 -12.654 -12.684 1.00 89.06 69 LYS A N 1
ATOM 547 C CA . LYS A 1 69 ? 2.365 -13.724 -13.622 1.00 89.06 69 LYS A CA 1
ATOM 548 C C . LYS A 1 69 ? 2.469 -15.079 -12.925 1.00 89.06 69 LYS A C 1
ATOM 550 O O . LYS A 1 69 ? 1.988 -16.066 -13.474 1.00 89.06 69 LYS A O 1
ATOM 555 N N . GLU A 1 70 ? 3.080 -15.120 -11.746 1.00 90.50 70 GLU A N 1
ATOM 556 C CA . GLU A 1 70 ? 3.391 -16.361 -11.025 1.00 90.50 70 GLU A CA 1
ATOM 557 C C . GLU A 1 70 ? 2.142 -16.974 -10.374 1.00 90.50 70 GLU A C 1
ATOM 559 O O . GLU A 1 70 ? 1.928 -18.182 -10.454 1.00 90.50 70 GLU A O 1
ATOM 564 N N . THR A 1 71 ? 1.252 -16.142 -9.828 1.00 91.56 71 THR A N 1
ATOM 565 C CA . THR A 1 71 ? 0.014 -16.599 -9.162 1.00 91.56 71 THR A CA 1
ATOM 566 C C . THR A 1 71 ? -1.189 -16.696 -10.113 1.00 91.56 71 THR A C 1
ATOM 568 O O . THR A 1 71 ? -2.211 -17.327 -9.814 1.00 91.56 71 THR A O 1
ATOM 571 N N . GLY A 1 72 ? -1.094 -16.065 -11.287 1.00 81.25 72 GLY A N 1
ATOM 572 C CA . GLY A 1 72 ? -2.215 -15.901 -12.210 1.00 81.25 72 GLY A CA 1
ATOM 573 C C . GLY A 1 72 ? -3.287 -14.930 -11.697 1.00 81.25 72 GLY A C 1
ATOM 574 O O . GLY A 1 72 ? -4.445 -15.050 -12.110 1.00 81.25 72 GLY A O 1
ATOM 575 N N . ALA A 1 73 ? -2.920 -13.995 -10.809 1.00 70.88 73 ALA A N 1
ATOM 576 C CA . ALA A 1 73 ? -3.820 -12.998 -10.222 1.00 70.88 73 ALA A CA 1
ATOM 577 C C . ALA A 1 73 ? -4.417 -12.006 -11.241 1.00 70.88 73 ALA A C 1
ATOM 579 O O . ALA A 1 73 ? -5.386 -11.320 -10.920 1.00 70.88 73 ALA A O 1
ATOM 580 N N . ILE A 1 74 ? -3.866 -11.899 -12.461 1.00 66.50 74 ILE A N 1
ATOM 581 C CA . ILE A 1 74 ? -4.271 -10.856 -13.419 1.00 66.50 74 ILE A CA 1
ATOM 582 C C . ILE A 1 74 ? -4.520 -11.409 -14.837 1.00 66.50 74 ILE A C 1
ATOM 584 O O . ILE A 1 74 ? -3.665 -11.295 -15.717 1.00 66.50 74 ILE A O 1
ATOM 588 N N . PRO A 1 75 ? -5.712 -11.958 -15.127 1.00 70.62 75 PRO A N 1
ATOM 589 C CA . PRO A 1 75 ? -6.267 -11.888 -16.474 1.00 70.62 75 PRO A CA 1
ATOM 590 C C . PRO A 1 75 ? -6.533 -10.419 -16.851 1.00 70.62 75 PRO A C 1
ATOM 592 O O . PRO A 1 75 ? -6.874 -9.607 -15.992 1.00 70.62 75 PRO A O 1
ATOM 595 N N . GLU A 1 76 ? -6.443 -10.080 -18.141 1.00 74.50 76 GLU A N 1
ATOM 596 C CA . GLU A 1 76 ? -6.665 -8.716 -18.665 1.00 74.50 76 GLU A CA 1
ATOM 597 C C . GLU A 1 76 ? -7.973 -8.082 -18.157 1.00 74.50 76 GLU A C 1
ATOM 599 O O . GLU A 1 76 ? -8.019 -6.896 -17.850 1.00 74.50 76 GLU A O 1
ATOM 604 N N . SER A 1 77 ? -9.018 -8.889 -17.954 1.00 71.81 77 SER A N 1
ATOM 605 C CA . SER A 1 77 ? -10.310 -8.452 -17.413 1.00 71.81 77 SER A CA 1
ATOM 606 C C . SER A 1 77 ? -10.271 -7.905 -15.977 1.00 71.81 77 SER A C 1
ATOM 608 O O . SER A 1 77 ? -11.268 -7.345 -15.530 1.00 71.81 77 SER A O 1
ATOM 610 N N . GLN A 1 78 ? -9.184 -8.118 -15.230 1.00 79.69 78 GLN A N 1
ATOM 611 C CA . GLN A 1 78 ? -8.984 -7.580 -13.877 1.00 79.69 78 GLN A CA 1
ATOM 612 C C . GLN A 1 78 ? -8.117 -6.308 -13.866 1.00 79.69 78 GLN A C 1
ATOM 614 O O . GLN A 1 78 ? -7.989 -5.684 -12.815 1.00 79.69 78 GLN A O 1
ATOM 619 N N . LEU A 1 79 ? -7.553 -5.893 -15.008 1.00 85.19 79 LEU A N 1
ATOM 620 C CA . LEU A 1 79 ? -6.813 -4.637 -15.117 1.00 85.19 79 LEU A CA 1
ATOM 621 C C . LEU A 1 79 ? -7.791 -3.462 -15.202 1.00 85.19 79 LEU A C 1
ATOM 623 O O . LEU A 1 79 ? -8.473 -3.273 -16.208 1.00 85.19 79 LEU A O 1
ATOM 627 N N . ALA A 1 80 ? -7.839 -2.656 -14.144 1.00 87.44 80 ALA A N 1
ATOM 628 C CA . ALA A 1 80 ? -8.678 -1.469 -14.072 1.00 87.44 80 ALA A CA 1
ATOM 629 C C . ALA A 1 80 ? -7.858 -0.257 -13.622 1.00 87.44 80 ALA A C 1
ATOM 631 O O . ALA A 1 80 ? -7.157 -0.310 -12.614 1.00 87.44 80 ALA A O 1
ATOM 632 N N . ALA A 1 81 ? -7.977 0.848 -14.360 1.00 87.75 81 ALA A N 1
ATOM 633 C CA . ALA A 1 81 ? -7.545 2.152 -13.878 1.00 87.75 81 ALA A CA 1
ATOM 634 C C . ALA A 1 81 ? -8.632 2.716 -12.954 1.00 87.75 81 ALA A C 1
ATOM 636 O O . ALA A 1 81 ? -9.804 2.752 -13.327 1.00 87.75 81 ALA A O 1
ATOM 637 N N . ILE A 1 82 ? -8.234 3.140 -11.758 1.00 87.31 82 ILE A N 1
ATOM 638 C CA . ILE A 1 82 ? -9.120 3.626 -10.698 1.00 87.31 82 ILE A CA 1
ATOM 639 C C . ILE A 1 82 ? -8.875 5.125 -10.514 1.00 87.31 82 ILE A C 1
ATOM 641 O O . ILE A 1 82 ? -7.732 5.575 -10.543 1.00 87.31 82 ILE A O 1
ATOM 645 N N . SER A 1 83 ? -9.948 5.898 -10.354 1.00 84.94 83 SER A N 1
ATOM 646 C CA . SER A 1 83 ? -9.907 7.361 -10.199 1.00 84.94 83 SER A CA 1
ATOM 647 C C . SER A 1 83 ? -10.334 7.838 -8.807 1.00 84.94 83 SER A C 1
ATOM 649 O O . SER A 1 83 ? -10.120 9.002 -8.472 1.00 84.94 83 SER A O 1
ATOM 651 N N . GLY A 1 84 ? -10.928 6.962 -7.991 1.00 83.25 84 GLY A N 1
ATOM 652 C CA . GLY A 1 84 ? -11.476 7.298 -6.683 1.00 83.25 84 GLY A CA 1
ATOM 653 C C . GLY A 1 84 ? -12.977 7.581 -6.774 1.00 83.25 84 GLY A C 1
ATOM 654 O O . GLY A 1 84 ? -13.414 8.610 -7.284 1.00 83.25 84 GLY A O 1
ATOM 655 N N . GLY A 1 85 ? -13.777 6.657 -6.247 1.00 89.75 85 GLY A N 1
ATOM 656 C CA . GLY A 1 85 ? -15.240 6.634 -6.329 1.00 89.75 85 GLY A CA 1
ATOM 657 C C . GLY A 1 85 ? -15.794 5.238 -6.629 1.00 89.75 85 GLY A C 1
ATOM 658 O O . GLY A 1 85 ? -16.979 4.975 -6.413 1.00 89.75 85 GLY A O 1
ATOM 659 N N . GLU A 1 86 ? -14.940 4.324 -7.079 1.00 94.56 86 GLU A N 1
ATOM 660 C CA . GLU A 1 86 ? -15.306 2.979 -7.495 1.00 94.56 86 GLU A CA 1
ATOM 661 C C . GLU A 1 86 ? -15.793 2.114 -6.322 1.00 94.56 86 GLU A C 1
ATOM 663 O O . GLU A 1 86 ? -15.443 2.301 -5.148 1.00 94.56 86 GLU A O 1
ATOM 668 N N . ARG A 1 87 ? -16.639 1.143 -6.670 1.00 95.56 87 ARG A N 1
ATOM 669 C CA . ARG A 1 87 ? -17.123 0.066 -5.806 1.00 95.56 87 ARG A CA 1
ATOM 670 C C . ARG A 1 87 ? -16.728 -1.235 -6.479 1.00 95.56 87 ARG A C 1
ATOM 672 O O . ARG A 1 87 ? -17.274 -1.574 -7.524 1.00 95.56 87 ARG A O 1
ATOM 679 N N . ILE A 1 88 ? -15.729 -1.902 -5.922 1.00 95.56 88 ILE A N 1
ATOM 680 C CA . ILE A 1 88 ? -15.024 -3.000 -6.573 1.00 95.56 88 ILE A CA 1
ATOM 681 C C . ILE A 1 88 ? -15.422 -4.299 -5.859 1.00 95.56 88 ILE A C 1
ATOM 683 O O . ILE A 1 88 ? -14.917 -4.563 -4.763 1.00 95.56 88 ILE A O 1
ATOM 687 N N . PRO A 1 89 ? -16.357 -5.090 -6.416 1.00 95.81 89 PRO A N 1
ATOM 688 C CA . PRO A 1 89 ? -16.691 -6.399 -5.869 1.00 95.81 89 PRO A CA 1
ATOM 689 C C . PRO A 1 89 ? -15.554 -7.387 -6.147 1.00 95.81 89 PRO A C 1
ATOM 691 O O . PRO A 1 89 ? -15.073 -7.490 -7.280 1.00 95.81 89 PRO A O 1
ATOM 694 N N . LEU A 1 90 ? -15.129 -8.123 -5.119 1.00 95.62 90 LEU A N 1
ATOM 695 C CA . LEU A 1 90 ? -14.088 -9.142 -5.240 1.00 95.62 90 LEU A CA 1
ATOM 696 C C . LEU A 1 90 ? -14.680 -10.544 -5.162 1.00 95.62 90 LEU A C 1
ATOM 698 O O . LEU A 1 90 ? -15.553 -10.831 -4.346 1.00 95.62 90 LEU A O 1
ATOM 702 N N . PHE A 1 91 ? -14.161 -11.427 -6.002 1.00 95.06 91 PHE A N 1
ATOM 703 C CA . PHE A 1 91 ? -14.648 -12.786 -6.202 1.00 95.06 91 PHE A CA 1
ATOM 704 C C . PHE A 1 91 ? -13.497 -13.776 -6.059 1.00 95.06 91 PHE A C 1
ATOM 706 O O . PHE A 1 91 ? -12.348 -13.424 -6.323 1.00 95.06 91 PHE A O 1
ATOM 713 N N . ILE A 1 92 ? -13.783 -15.029 -5.715 1.00 94.19 92 ILE A N 1
ATOM 714 C CA . ILE A 1 92 ? -12.779 -16.094 -5.850 1.00 94.19 92 ILE A CA 1
ATOM 715 C C . ILE A 1 92 ? -12.589 -16.475 -7.325 1.00 94.19 92 ILE A C 1
ATOM 7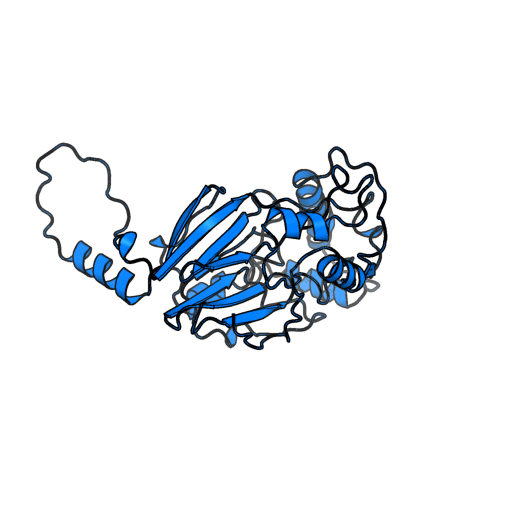17 O O . ILE A 1 92 ? -13.490 -16.312 -8.159 1.00 94.19 92 ILE A O 1
ATOM 721 N N . LYS A 1 93 ? -11.432 -17.059 -7.652 1.00 90.19 93 LYS A N 1
ATOM 722 C CA . LYS A 1 93 ? -11.098 -17.532 -9.008 1.00 90.19 93 LYS A CA 1
ATOM 723 C C . LYS A 1 93 ? -12.172 -18.444 -9.617 1.00 90.19 93 LYS A C 1
ATOM 725 O O . LYS A 1 93 ? -12.484 -18.319 -10.800 1.00 90.19 93 LYS A O 1
ATOM 730 N N . GLU A 1 94 ? -12.786 -19.316 -8.815 1.00 92.19 94 GLU A N 1
ATOM 731 C CA . GLU A 1 94 ? -13.845 -20.225 -9.275 1.00 92.19 94 GLU A CA 1
ATOM 732 C C . GLU A 1 94 ? -15.101 -19.476 -9.759 1.00 92.19 94 GLU A C 1
ATOM 734 O O . GLU A 1 94 ? -15.653 -19.818 -10.806 1.00 92.19 94 GLU A O 1
ATOM 739 N N . GLN A 1 95 ? -15.531 -18.428 -9.044 1.00 93.44 95 GLN A N 1
ATOM 740 C CA . GLN A 1 95 ? -16.678 -17.599 -9.441 1.00 93.44 95 GLN A CA 1
ATOM 741 C C . GLN A 1 95 ? -16.416 -16.916 -10.790 1.00 93.44 95 GLN A C 1
ATOM 743 O O . GLN A 1 95 ? -17.280 -16.936 -11.669 1.00 93.44 95 GLN A O 1
ATOM 748 N N . ARG A 1 96 ? -15.201 -16.383 -10.991 1.00 90.00 96 ARG A N 1
ATOM 749 C CA . ARG A 1 96 ? -14.782 -15.779 -12.269 1.00 90.00 96 ARG A CA 1
ATOM 750 C C . ARG A 1 96 ? -14.741 -16.810 -13.402 1.00 90.00 96 ARG A C 1
ATOM 752 O O . ARG A 1 96 ? -15.254 -16.563 -14.490 1.00 90.00 96 ARG A O 1
ATOM 759 N N . HIS A 1 97 ? -14.179 -17.990 -13.151 1.00 89.62 97 HIS A N 1
ATOM 760 C CA . HIS A 1 97 ? -14.063 -19.025 -14.178 1.00 89.62 97 HIS A CA 1
ATOM 761 C C . HIS A 1 97 ? -15.433 -19.543 -14.647 1.00 89.62 97 HIS A C 1
ATOM 763 O O . HIS A 1 97 ? -15.645 -19.719 -15.848 1.00 89.62 97 HIS A O 1
ATOM 769 N N . LYS A 1 98 ? -16.394 -19.709 -13.727 1.00 91.38 98 LYS A N 1
ATOM 770 C CA . LYS A 1 98 ? -17.764 -20.143 -14.056 1.00 91.38 98 LYS A CA 1
ATOM 771 C C . LYS A 1 98 ? -18.439 -19.233 -15.085 1.00 91.38 98 LYS A C 1
ATOM 773 O O . LYS A 1 98 ? -19.038 -19.742 -16.033 1.00 91.38 98 LYS A O 1
ATOM 778 N N . VAL A 1 99 ? -18.321 -17.909 -14.946 1.00 89.12 99 VAL A N 1
ATOM 779 C CA . VAL A 1 99 ? -18.948 -16.969 -15.894 1.00 89.12 99 VAL A CA 1
ATOM 780 C C . VAL A 1 99 ? -18.248 -16.928 -17.253 1.00 89.12 99 VAL A C 1
ATOM 782 O O . VAL A 1 99 ? -18.927 -16.795 -18.270 1.00 89.12 99 VAL A O 1
ATOM 785 N N . ILE A 1 100 ? -16.924 -17.115 -17.292 1.00 86.56 100 ILE A N 1
ATOM 786 C CA . ILE A 1 100 ? -16.144 -17.201 -18.539 1.00 86.56 100 ILE A CA 1
ATOM 787 C C . ILE A 1 100 ? -16.522 -18.459 -19.336 1.00 86.56 100 ILE A C 1
ATOM 789 O O . ILE A 1 100 ? -16.738 -18.399 -20.548 1.00 86.56 100 ILE A O 1
ATOM 793 N N . VAL A 1 101 ? -16.654 -19.608 -18.667 1.00 87.00 101 VAL A N 1
ATOM 794 C CA . VAL A 1 101 ? -17.069 -20.859 -19.324 1.00 87.00 101 VAL A CA 1
ATOM 795 C C . VAL A 1 101 ? -18.508 -20.749 -19.835 1.00 87.00 101 VAL A C 1
ATOM 797 O O . VAL A 1 101 ? -18.792 -21.130 -20.973 1.00 87.00 101 VAL A O 1
ATOM 800 N N . ALA A 1 102 ? -19.411 -20.181 -19.028 1.00 85.44 102 ALA A N 1
ATOM 801 C CA . ALA A 1 102 ? -20.814 -20.000 -19.396 1.00 85.44 102 ALA A CA 1
ATOM 802 C C . ALA A 1 102 ? -21.017 -19.005 -20.554 1.00 85.44 102 ALA A C 1
ATOM 804 O O . ALA A 1 102 ? -21.940 -19.176 -21.351 1.00 85.44 102 ALA A O 1
ATOM 805 N N . SER A 1 103 ? -20.183 -17.965 -20.673 1.00 80.88 103 SER A N 1
ATOM 806 C CA . SER A 1 103 ? -20.249 -17.032 -21.806 1.00 80.88 103 SER A CA 1
ATOM 807 C C . SER A 1 103 ? -19.730 -17.666 -23.099 1.00 80.88 103 SER A C 1
ATOM 809 O O . SER A 1 103 ? -20.339 -17.477 -24.150 1.00 80.88 103 SER A O 1
ATOM 811 N N . SER A 1 104 ? -18.673 -18.478 -23.005 1.00 77.31 104 SER A N 1
ATOM 812 C CA . SER A 1 104 ? -18.040 -19.163 -24.143 1.00 77.31 104 SER A CA 1
ATOM 813 C C . SER A 1 104 ? -18.909 -20.268 -24.754 1.00 77.31 104 SER A C 1
ATOM 815 O O . SER A 1 104 ? -18.689 -20.676 -25.890 1.00 77.31 104 SER A O 1
ATOM 817 N N . SER A 1 105 ? -19.901 -20.761 -24.010 1.00 71.94 105 SER A N 1
ATOM 818 C CA . SER A 1 105 ? -20.812 -21.832 -24.433 1.00 71.94 105 SER A CA 1
ATOM 819 C C . SER A 1 105 ? -22.165 -21.325 -24.954 1.00 71.94 105 SER A C 1
ATOM 821 O O . SER A 1 105 ? -23.010 -22.133 -25.348 1.00 71.94 105 SER A O 1
ATOM 823 N N . ARG A 1 106 ? -22.387 -20.000 -25.020 1.00 65.00 106 ARG A N 1
ATOM 824 C CA . ARG A 1 106 ? -23.591 -19.447 -25.656 1.00 65.00 106 ARG A CA 1
ATOM 825 C C . ARG A 1 106 ? -23.485 -19.585 -27.178 1.00 65.00 106 ARG A C 1
ATOM 827 O O . ARG A 1 106 ? -22.528 -19.069 -27.754 1.00 65.00 106 ARG A O 1
ATOM 834 N N . PRO A 1 107 ? -24.462 -20.216 -27.856 1.00 60.19 107 PRO A N 1
ATOM 835 C CA . PRO A 1 107 ? -24.479 -20.229 -29.311 1.00 60.19 107 PRO A CA 1
ATOM 836 C C . PRO A 1 107 ? -24.526 -18.789 -29.830 1.00 60.19 107 PRO A C 1
ATOM 838 O O . PRO A 1 107 ? -25.323 -17.980 -29.348 1.00 60.19 107 PRO A O 1
ATOM 841 N N . HIS A 1 108 ? -23.670 -18.471 -30.805 1.00 59.81 108 HIS A N 1
ATOM 842 C CA . HIS A 1 108 ? -23.675 -17.196 -31.523 1.00 59.81 108 HIS A CA 1
ATOM 843 C C . HIS A 1 108 ? -24.965 -17.075 -32.351 1.00 59.81 108 HIS A C 1
ATOM 845 O O . HIS A 1 108 ? -24.980 -17.298 -33.559 1.00 59.81 108 HIS A O 1
ATOM 851 N N . GLY A 1 109 ? -26.084 -16.787 -31.689 1.00 58.28 109 GLY A N 1
ATOM 852 C CA . GLY A 1 109 ? -27.324 -16.425 -32.355 1.00 58.28 109 GLY A CA 1
ATOM 853 C C . GLY A 1 109 ? -27.157 -15.087 -33.068 1.00 58.28 109 GLY A C 1
ATOM 854 O O . GLY A 1 109 ? -26.493 -14.184 -32.558 1.00 58.28 109 GLY A O 1
ATOM 855 N N . LEU A 1 110 ? -27.769 -14.956 -34.246 1.00 57.81 110 LEU A N 1
ATOM 856 C CA . LEU A 1 110 ? -27.889 -13.671 -34.930 1.00 57.81 110 LEU A CA 1
ATOM 857 C C . LEU A 1 110 ? -28.583 -12.674 -33.985 1.00 57.81 110 LEU A C 1
ATOM 859 O O . LEU A 1 110 ? -29.665 -12.992 -33.480 1.00 57.81 110 LEU A O 1
ATOM 863 N N . PRO A 1 111 ? -27.988 -11.499 -33.709 1.00 62.41 111 PRO A N 1
ATOM 864 C CA . PRO A 1 111 ? -28.606 -10.517 -32.830 1.00 62.41 111 PRO A CA 1
ATOM 865 C C . PRO A 1 111 ? -29.964 -10.088 -33.401 1.00 62.41 111 PRO A C 1
ATOM 867 O O . PRO A 1 111 ? -30.077 -9.731 -34.571 1.00 62.41 111 PRO A O 1
ATOM 870 N N . SER A 1 112 ? -31.008 -10.134 -32.571 1.00 64.06 112 SER A N 1
ATOM 871 C CA . SER A 1 112 ? -32.392 -9.802 -32.943 1.00 64.06 112 SER A CA 1
ATOM 872 C C . SER A 1 112 ? -32.661 -8.294 -33.055 1.00 64.06 112 SER A C 1
ATOM 874 O O . SER A 1 112 ? -33.797 -7.883 -33.288 1.00 64.06 112 SER A O 1
ATOM 876 N N . GLY A 1 113 ? -31.632 -7.461 -32.901 1.00 67.56 113 GLY A N 1
ATOM 877 C CA . GLY A 1 113 ? -31.714 -6.008 -32.973 1.00 67.56 113 GLY A CA 1
ATOM 878 C C . GLY A 1 113 ? -30.356 -5.371 -33.282 1.00 67.56 113 GLY A C 1
ATOM 879 O O . GLY A 1 113 ? -29.346 -6.079 -33.343 1.00 67.56 113 GLY A O 1
ATOM 880 N N . PRO A 1 114 ? -30.317 -4.043 -33.500 1.00 65.12 114 PRO A N 1
ATOM 881 C CA . PRO A 1 114 ? -29.065 -3.323 -33.697 1.00 65.12 114 PRO A CA 1
ATOM 882 C C . PRO A 1 114 ? -28.114 -3.594 -32.518 1.00 65.12 114 PRO A C 1
ATOM 884 O O . PRO A 1 114 ? -28.578 -3.676 -31.377 1.00 65.12 114 PRO A O 1
ATOM 887 N N . PRO A 1 115 ? -26.802 -3.755 -32.768 1.00 64.56 115 PRO A N 1
ATOM 888 C CA . PRO A 1 115 ? -25.865 -4.104 -31.714 1.00 64.56 115 PRO A CA 1
ATOM 889 C C . PRO A 1 115 ? -25.878 -3.025 -30.630 1.00 64.56 115 PRO A C 1
ATOM 891 O O . PRO A 1 115 ? -25.618 -1.857 -30.911 1.00 64.56 115 PRO A O 1
ATOM 894 N N . SER A 1 116 ? -26.133 -3.416 -29.382 1.00 65.06 116 SER A N 1
ATOM 895 C CA . SER A 1 116 ? -26.085 -2.542 -28.201 1.00 65.06 116 SER A CA 1
ATOM 896 C C . SER A 1 116 ? -24.645 -2.203 -27.771 1.00 65.06 116 SER A C 1
ATOM 898 O O . SER A 1 116 ? -24.376 -2.020 -26.588 1.00 65.06 116 SER A O 1
ATOM 900 N N . GLY A 1 117 ? -23.711 -2.145 -28.727 1.00 61.34 117 GLY A N 1
ATOM 901 C CA . GLY A 1 117 ? -22.267 -2.143 -28.490 1.00 61.34 117 GLY A CA 1
ATOM 902 C C . GLY A 1 117 ? -21.702 -3.545 -28.206 1.00 61.34 117 GLY A C 1
ATOM 903 O O . GLY A 1 117 ? -22.462 -4.493 -27.983 1.00 61.34 117 GLY A O 1
ATOM 904 N N . PRO A 1 118 ? -20.368 -3.710 -28.258 1.00 63.03 118 PRO A N 1
ATOM 905 C CA . PRO A 1 118 ? -19.734 -4.959 -27.861 1.00 63.03 118 PRO A CA 1
ATOM 906 C C . PRO A 1 118 ? -19.966 -5.196 -26.358 1.00 63.03 118 PRO A C 1
ATOM 908 O O . PRO A 1 118 ? -19.816 -4.260 -25.568 1.00 63.03 118 PRO A O 1
ATOM 911 N N . PRO A 1 119 ? -20.336 -6.417 -25.935 1.00 69.12 119 PRO A N 1
ATOM 912 C CA . PRO A 1 119 ? -20.432 -6.728 -24.516 1.00 69.12 119 PRO A CA 1
ATOM 913 C C . PRO A 1 119 ? -19.046 -6.628 -23.866 1.00 69.12 119 PRO A C 1
ATOM 915 O O . PRO A 1 119 ? -18.045 -7.027 -24.463 1.00 69.12 119 PRO A O 1
ATOM 918 N N . GLY A 1 120 ? -18.992 -6.108 -22.638 1.00 72.50 120 GLY A N 1
ATOM 919 C CA . GLY A 1 120 ? -17.787 -6.176 -21.811 1.00 72.50 120 GLY A CA 1
ATOM 920 C C . GLY A 1 120 ? -17.422 -7.622 -21.435 1.00 72.50 120 GLY A C 1
ATOM 921 O O . GLY A 1 120 ? -18.192 -8.550 -21.719 1.00 72.50 120 GLY A O 1
ATOM 922 N N . PRO A 1 121 ? -16.264 -7.841 -20.786 1.00 79.06 121 PRO A N 1
ATOM 923 C CA . PRO A 1 121 ? -15.888 -9.167 -20.312 1.00 79.06 121 PRO A CA 1
ATOM 924 C C . PRO A 1 121 ? -16.951 -9.719 -19.342 1.00 79.06 121 PRO A C 1
ATOM 926 O O . PRO A 1 121 ? -17.543 -8.953 -18.579 1.00 79.06 121 PRO A O 1
ATOM 929 N N . PRO A 1 122 ? -17.217 -11.037 -19.354 1.00 84.56 122 PRO A N 1
ATOM 930 C CA . PRO A 1 122 ? -18.176 -11.651 -18.442 1.00 84.56 122 PRO A CA 1
ATOM 931 C C . PRO A 1 122 ? -17.706 -11.501 -16.990 1.00 84.56 122 PRO A C 1
ATOM 933 O O . PRO A 1 122 ? -16.574 -11.851 -16.657 1.00 84.56 122 PRO A O 1
ATOM 936 N N . THR A 1 123 ? -18.592 -11.032 -16.117 1.00 85.75 123 THR A N 1
ATOM 937 C CA . THR A 1 123 ? -18.328 -10.852 -14.684 1.00 85.75 123 THR A CA 1
ATOM 938 C C . THR A 1 123 ? -19.375 -11.585 -13.837 1.00 85.75 123 THR A C 1
ATOM 940 O O . THR A 1 123 ? -20.510 -11.765 -14.291 1.00 85.75 123 THR A O 1
ATOM 943 N N . PRO A 1 124 ? -19.023 -12.059 -12.624 1.00 91.88 124 PRO A N 1
ATOM 944 C CA . PRO A 1 124 ? -20.007 -12.578 -11.675 1.00 91.88 124 PRO A CA 1
ATOM 945 C C . PRO A 1 124 ? -21.018 -11.503 -11.256 1.00 91.88 124 PRO A C 1
ATOM 947 O O . PRO A 1 124 ? -20.748 -10.306 -11.386 1.00 91.88 124 PRO A O 1
ATOM 950 N N . ASN A 1 125 ? -22.174 -11.925 -10.735 1.00 92.44 125 ASN A N 1
ATOM 951 C CA . ASN A 1 125 ? -23.138 -10.994 -10.153 1.00 92.44 125 ASN A CA 1
ATOM 952 C C . ASN A 1 125 ? -22.485 -10.293 -8.941 1.00 92.44 125 ASN A C 1
ATOM 954 O O . ASN A 1 125 ? -21.975 -10.995 -8.068 1.00 92.44 125 ASN A O 1
ATOM 958 N N . PRO A 1 126 ? -22.481 -8.948 -8.856 1.00 92.75 126 PRO A N 1
ATOM 959 C CA . PRO A 1 126 ? -21.951 -8.221 -7.701 1.00 92.75 126 PRO A CA 1
ATOM 960 C C . PRO A 1 126 ? -22.497 -8.678 -6.343 1.00 92.75 126 PRO A C 1
ATOM 962 O O . PRO A 1 126 ? -21.767 -8.606 -5.358 1.00 92.75 126 PRO A O 1
ATOM 965 N N . ASP A 1 127 ? -23.728 -9.191 -6.289 1.00 94.25 127 ASP A N 1
ATOM 966 C CA . ASP A 1 127 ? -24.324 -9.718 -5.052 1.00 94.25 127 ASP A CA 1
ATOM 967 C C . ASP A 1 127 ? -23.619 -10.986 -4.530 1.00 94.25 127 ASP A C 1
ATOM 969 O O . ASP A 1 127 ? -23.719 -11.306 -3.347 1.00 94.25 127 ASP A O 1
ATOM 973 N N . ASP A 1 128 ? -22.866 -11.686 -5.387 1.00 95.62 128 ASP A N 1
ATOM 974 C CA . ASP A 1 128 ? -22.078 -12.871 -5.026 1.00 95.62 128 ASP A CA 1
ATOM 975 C C . ASP A 1 128 ? -20.655 -12.514 -4.546 1.00 95.62 128 ASP A C 1
ATOM 977 O O . ASP A 1 128 ? -19.818 -13.405 -4.355 1.00 95.62 128 ASP A O 1
ATOM 981 N N . ALA A 1 129 ? -20.331 -11.224 -4.397 1.00 96.31 129 ALA A N 1
ATOM 982 C CA . ALA A 1 129 ? -19.002 -10.785 -3.987 1.00 96.31 129 ALA A CA 1
ATOM 983 C C . ALA A 1 129 ? -18.631 -11.316 -2.593 1.00 96.31 129 ALA A C 1
ATOM 985 O O . ALA A 1 129 ? -19.416 -11.278 -1.646 1.00 96.31 129 ALA A O 1
ATOM 986 N N . ILE A 1 130 ? -17.387 -11.772 -2.452 1.00 96.69 130 ILE A N 1
ATOM 987 C CA . ILE A 1 130 ? -16.829 -12.217 -1.170 1.00 96.69 130 ILE A CA 1
ATOM 988 C C . ILE A 1 130 ? -16.680 -11.027 -0.219 1.00 96.69 130 ILE A C 1
ATOM 990 O O . ILE A 1 130 ? -17.029 -11.129 0.964 1.00 96.69 130 ILE A O 1
ATOM 994 N N . ILE A 1 131 ? -16.169 -9.917 -0.763 1.00 97.12 131 ILE A N 1
ATOM 995 C CA . ILE A 1 131 ? -16.059 -8.598 -0.134 1.00 97.12 131 ILE A CA 1
ATOM 996 C C . ILE A 1 131 ? -16.212 -7.496 -1.193 1.00 97.12 131 ILE A C 1
ATOM 998 O O . ILE A 1 131 ? -16.043 -7.744 -2.390 1.00 97.12 131 ILE A O 1
ATOM 1002 N N . THR A 1 132 ? -16.456 -6.267 -0.739 1.00 97.44 132 THR A N 1
ATOM 1003 C CA . THR A 1 132 ? -16.497 -5.069 -1.592 1.00 97.44 132 THR A CA 1
ATOM 1004 C C . THR A 1 132 ? -15.439 -4.075 -1.135 1.00 97.44 132 THR A C 1
ATOM 1006 O O . THR A 1 132 ? -15.291 -3.831 0.062 1.00 97.44 132 THR A O 1
ATOM 1009 N N . VAL A 1 133 ? -14.729 -3.471 -2.086 1.00 97.81 133 VAL A N 1
ATOM 1010 C CA . VAL A 1 133 ? -13.724 -2.434 -1.822 1.00 97.81 133 VAL A CA 1
ATOM 1011 C C . VAL A 1 133 ? -14.218 -1.096 -2.347 1.00 97.81 133 VAL A C 1
ATOM 1013 O O . VAL A 1 133 ? -14.702 -1.000 -3.476 1.00 97.81 133 VAL A O 1
ATOM 1016 N N . HIS A 1 134 ? -14.119 -0.052 -1.533 1.00 96.75 134 HIS A N 1
ATOM 1017 C CA . HIS A 1 134 ? -14.364 1.316 -1.975 1.00 96.75 134 HIS A CA 1
ATOM 1018 C C . HIS A 1 134 ? -13.023 1.998 -2.220 1.00 96.75 134 HIS A C 1
ATOM 1020 O O . HIS A 1 134 ? -12.215 2.103 -1.297 1.00 96.75 134 HIS A O 1
ATOM 1026 N N . ALA A 1 135 ? -12.804 2.469 -3.443 1.00 95.00 135 ALA A N 1
ATOM 1027 C CA . ALA A 1 135 ? -11.650 3.291 -3.772 1.00 95.00 135 ALA A CA 1
ATOM 1028 C C . ALA A 1 135 ? -11.992 4.766 -3.558 1.00 95.00 135 ALA A C 1
ATOM 1030 O O . ALA A 1 135 ? -13.071 5.216 -3.954 1.00 95.00 135 ALA A O 1
ATOM 1031 N N . TRP A 1 136 ? -11.074 5.517 -2.963 1.00 91.12 136 TRP A N 1
ATOM 1032 C CA . TRP A 1 136 ? -11.208 6.956 -2.763 1.00 91.12 136 TRP A CA 1
ATOM 1033 C C . TRP A 1 136 ? -9.886 7.653 -3.060 1.00 91.12 136 TRP A C 1
ATOM 1035 O O . TRP A 1 136 ? -8.835 7.055 -2.825 1.00 91.12 136 TRP A O 1
ATOM 1045 N N . PRO A 1 137 ? -9.908 8.914 -3.519 1.00 87.00 137 PRO A N 1
ATOM 1046 C CA . PRO A 1 137 ? -8.691 9.709 -3.567 1.00 87.00 137 PRO A CA 1
ATOM 1047 C C . PRO A 1 137 ? -8.056 9.759 -2.174 1.00 87.00 137 PRO A C 1
ATOM 1049 O O . PRO A 1 137 ? -8.751 10.003 -1.183 1.00 87.00 137 PRO A O 1
ATOM 1052 N N . SER A 1 138 ? -6.755 9.501 -2.099 1.00 81.44 138 SER A N 1
ATOM 1053 C CA . SER A 1 138 ? -5.994 9.687 -0.869 1.00 81.44 138 SER A CA 1
ATOM 1054 C C . SER A 1 138 ? -5.699 11.168 -0.648 1.00 81.44 138 SER A C 1
ATOM 1056 O O . SER A 1 138 ? -5.560 11.944 -1.597 1.00 81.44 138 SER A O 1
ATOM 1058 N N . LEU A 1 139 ? -5.549 11.553 0.618 1.00 67.88 139 LEU A N 1
ATOM 1059 C CA . LEU A 1 139 ? -4.823 12.770 0.948 1.00 67.88 139 LEU A CA 1
ATOM 1060 C C . LEU A 1 139 ? -3.342 12.533 0.611 1.00 67.88 139 LEU A C 1
ATOM 1062 O O . LEU A 1 139 ? -2.801 11.469 0.907 1.00 67.88 139 LEU A O 1
ATOM 1066 N N . HIS A 1 140 ? -2.717 13.516 -0.030 1.00 63.00 140 HIS A N 1
ATOM 1067 C CA . HIS A 1 140 ? -1.330 13.466 -0.481 1.00 63.00 140 HIS A CA 1
ATOM 1068 C C . HIS A 1 140 ? -0.303 14.155 0.440 1.00 63.00 140 HIS A C 1
ATOM 1070 O O . HIS A 1 140 ? -0.291 15.377 0.477 1.00 63.00 140 HIS A O 1
ATOM 1076 N N . ALA A 1 141 ? 0.632 13.462 1.094 1.00 59.09 141 ALA A N 1
ATOM 1077 C CA . ALA A 1 141 ? 1.601 14.079 2.014 1.00 59.09 141 ALA A CA 1
ATOM 1078 C C . ALA A 1 141 ? 2.236 15.401 1.501 1.00 59.09 141 ALA A C 1
ATOM 1080 O O . ALA A 1 141 ? 2.704 15.484 0.360 1.00 59.09 141 ALA A O 1
ATOM 1081 N N . LEU A 1 142 ? 2.258 16.451 2.338 1.00 53.84 142 LEU A N 1
ATOM 1082 C CA . LEU A 1 142 ? 3.021 17.674 2.054 1.00 53.84 142 LEU A CA 1
ATOM 1083 C C . LEU A 1 142 ? 4.362 17.629 2.768 1.00 53.84 142 LEU A C 1
ATOM 1085 O O . LEU A 1 142 ? 4.436 17.523 3.988 1.00 53.84 142 LEU A O 1
ATOM 1089 N N . MET A 1 143 ? 5.429 17.746 1.989 1.00 58.03 143 MET A N 1
ATOM 1090 C CA . MET A 1 143 ? 6.785 17.696 2.510 1.00 58.03 143 MET A CA 1
ATOM 1091 C C . MET A 1 143 ? 7.177 19.023 3.192 1.00 58.03 143 MET A C 1
ATOM 1093 O O . MET A 1 143 ? 6.781 20.089 2.709 1.00 58.03 143 MET A O 1
ATOM 1097 N N . PRO A 1 144 ? 7.986 18.989 4.272 1.00 58.28 144 PRO A N 1
ATOM 1098 C CA . PRO A 1 144 ? 8.617 20.185 4.830 1.00 58.28 144 PRO A CA 1
ATOM 1099 C C . PRO A 1 144 ? 9.331 21.027 3.762 1.00 58.28 144 PRO A C 1
ATOM 1101 O O . PRO A 1 144 ? 9.782 20.501 2.743 1.00 58.28 144 PRO A O 1
ATOM 1104 N N . LEU A 1 145 ? 9.472 22.335 4.010 1.00 60.22 145 LEU A N 1
ATOM 1105 C CA . LEU A 1 145 ? 10.171 23.234 3.088 1.00 60.22 145 LEU A CA 1
ATOM 1106 C C . LEU A 1 145 ? 11.595 22.749 2.781 1.00 60.22 145 LEU A C 1
ATOM 1108 O O . LEU A 1 145 ? 12.363 22.423 3.686 1.00 60.22 145 LEU A O 1
ATOM 1112 N N . GLY A 1 146 ? 11.959 22.825 1.502 1.00 59.66 146 GLY A N 1
ATOM 1113 C CA . GLY A 1 146 ? 13.284 22.491 0.994 1.00 59.66 146 GLY A CA 1
ATOM 1114 C C . GLY A 1 146 ? 13.227 21.397 -0.066 1.00 59.66 146 GLY A C 1
ATOM 1115 O O . GLY A 1 146 ? 12.194 21.182 -0.695 1.00 59.66 146 GLY A O 1
ATOM 1116 N N . ASP A 1 147 ? 14.356 20.744 -0.310 1.00 62.44 147 ASP A N 1
ATOM 1117 C CA . ASP A 1 147 ? 14.440 19.595 -1.213 1.00 62.44 147 ASP A CA 1
ATOM 1118 C C . ASP A 1 147 ? 14.828 18.339 -0.425 1.00 62.44 147 ASP A C 1
ATOM 1120 O O . ASP A 1 147 ? 15.071 18.403 0.776 1.00 62.44 147 ASP A O 1
ATOM 1124 N N . HIS A 1 148 ? 14.915 17.178 -1.075 1.00 63.84 148 HIS A N 1
ATOM 1125 C CA . HIS A 1 148 ? 15.241 15.934 -0.368 1.00 63.84 148 HIS A CA 1
ATOM 1126 C C . HIS A 1 148 ? 16.553 15.973 0.443 1.00 63.84 148 HIS A C 1
ATOM 1128 O O . HIS A 1 148 ? 16.736 15.150 1.338 1.00 63.84 148 HIS A O 1
ATOM 1134 N N . ARG A 1 149 ? 17.459 16.925 0.175 1.00 66.75 149 ARG A N 1
ATOM 1135 C CA . ARG A 1 149 ? 18.712 17.118 0.923 1.00 66.75 149 ARG A CA 1
ATOM 1136 C C . ARG A 1 149 ? 18.504 17.816 2.266 1.00 66.75 149 ARG A C 1
ATOM 1138 O O . ARG A 1 149 ? 19.391 17.734 3.109 1.00 66.75 149 ARG A O 1
ATOM 1145 N N . SER A 1 150 ? 17.387 18.519 2.462 1.00 71.06 150 SER A N 1
ATOM 1146 C CA . SER A 1 150 ? 17.065 19.164 3.738 1.00 71.06 150 SER A CA 1
ATOM 1147 C C . SER A 1 150 ? 16.302 18.254 4.696 1.00 71.06 150 SER A C 1
ATOM 1149 O O . SER A 1 150 ? 16.121 18.640 5.850 1.00 71.06 150 SER A O 1
ATOM 1151 N N . PHE A 1 151 ? 15.872 17.059 4.266 1.00 75.75 151 PHE A N 1
ATOM 1152 C CA . PHE A 1 151 ? 15.263 16.110 5.195 1.00 75.75 151 PHE A CA 1
ATOM 1153 C C . PHE A 1 151 ? 16.307 15.545 6.154 1.00 75.75 151 PHE A C 1
ATOM 1155 O O . PHE A 1 151 ? 17.372 15.094 5.706 1.00 75.75 151 PHE A O 1
ATOM 1162 N N . PRO A 1 152 ? 15.998 15.524 7.463 1.00 77.94 152 PRO A N 1
ATOM 1163 C CA . PRO A 1 152 ? 16.828 14.813 8.415 1.00 77.94 152 PRO A CA 1
ATOM 1164 C C . PRO A 1 152 ? 16.864 13.327 8.051 1.00 77.94 152 PRO A C 1
ATOM 1166 O O . PRO A 1 152 ? 15.964 12.803 7.394 1.00 77.94 152 PRO A O 1
ATOM 1169 N N . GLU A 1 153 ? 17.910 12.634 8.492 1.00 84.69 153 GLU A N 1
ATOM 1170 C CA . GLU A 1 153 ? 17.997 11.185 8.313 1.00 84.69 153 GLU A CA 1
ATOM 1171 C C . GLU A 1 153 ? 16.850 10.465 9.037 1.00 84.69 153 GLU A C 1
ATOM 1173 O O . GLU A 1 153 ? 16.286 9.519 8.500 1.00 84.69 153 GLU A O 1
ATOM 1178 N N . VAL A 1 154 ? 16.449 10.963 10.210 1.00 84.19 154 VAL A N 1
ATOM 1179 C CA . VAL A 1 154 ? 15.283 10.484 10.959 1.00 84.19 154 VAL A CA 1
ATOM 1180 C C . VAL A 1 154 ? 14.249 11.598 11.047 1.00 84.19 154 VAL A C 1
ATOM 1182 O O . VAL A 1 154 ? 14.557 12.697 11.514 1.00 84.19 154 VAL A O 1
ATOM 1185 N N . MET A 1 155 ? 13.024 11.313 10.611 1.00 81.06 155 MET A N 1
ATOM 1186 C CA . MET A 1 155 ? 11.885 12.212 10.788 1.00 81.06 155 MET A CA 1
ATOM 1187 C C . MET A 1 155 ? 11.150 11.848 12.078 1.00 81.06 155 MET A C 1
ATOM 1189 O O . MET A 1 155 ? 10.687 10.722 12.229 1.00 81.06 155 MET A O 1
ATOM 1193 N N . ASP A 1 156 ? 11.062 12.784 13.018 1.00 78.25 156 ASP A N 1
ATOM 1194 C CA . ASP A 1 156 ? 10.424 12.583 14.317 1.00 78.25 156 ASP A CA 1
ATOM 1195 C C . ASP A 1 156 ? 9.013 13.171 14.305 1.00 78.25 156 ASP A C 1
ATOM 1197 O O . ASP A 1 156 ? 8.835 14.378 14.133 1.00 78.25 156 ASP A O 1
ATOM 1201 N N . THR A 1 157 ? 8.008 12.321 14.515 1.00 79.12 157 THR A N 1
ATOM 1202 C CA . THR A 1 157 ? 6.595 12.734 14.543 1.00 79.12 157 THR A CA 1
ATOM 1203 C C . THR A 1 157 ? 6.243 13.687 15.689 1.00 79.12 157 THR A C 1
ATOM 1205 O O . THR A 1 157 ? 5.217 14.360 15.620 1.00 79.12 157 THR A O 1
ATOM 1208 N N . GLY A 1 158 ? 7.084 13.802 16.721 1.00 75.62 158 GLY A N 1
ATOM 1209 C CA . GLY A 1 158 ? 6.944 14.805 17.777 1.00 75.62 158 GLY A CA 1
ATOM 1210 C C . GLY A 1 158 ? 7.480 16.189 17.407 1.00 75.62 158 GLY A C 1
ATOM 1211 O O . GLY A 1 158 ? 7.236 17.152 18.138 1.00 75.62 158 GLY A O 1
ATOM 1212 N N . THR A 1 159 ? 8.203 16.312 16.291 1.00 74.75 159 THR A N 1
ATOM 1213 C CA . THR A 1 159 ? 8.765 17.585 15.827 1.00 74.75 159 THR A CA 1
ATOM 1214 C C . THR A 1 159 ? 7.788 18.306 14.904 1.00 74.75 159 THR A C 1
ATOM 1216 O O . THR A 1 159 ? 7.335 17.765 13.898 1.00 74.75 159 THR A O 1
ATOM 1219 N N . VAL A 1 160 ? 7.511 19.579 15.199 1.00 71.25 160 VAL A N 1
ATOM 1220 C CA . VAL A 1 160 ? 6.765 20.448 14.281 1.00 71.25 160 VAL A CA 1
ATOM 1221 C C . VAL A 1 160 ? 7.703 20.908 13.169 1.00 71.25 160 VAL A C 1
ATOM 1223 O O . VAL A 1 160 ? 8.548 21.786 13.360 1.00 71.25 160 VAL A O 1
ATOM 1226 N N . TYR A 1 161 ? 7.545 20.324 11.987 1.00 66.38 161 TYR A N 1
ATOM 1227 C CA . TYR A 1 161 ? 8.237 20.778 10.788 1.00 66.38 161 TYR A CA 1
ATOM 1228 C C . TYR A 1 161 ? 7.532 22.017 10.232 1.00 66.38 161 TYR A C 1
ATOM 1230 O O . TYR A 1 161 ? 6.420 21.938 9.717 1.00 66.38 161 TYR A O 1
ATOM 1238 N N . THR A 1 162 ? 8.171 23.181 10.363 1.00 59.31 162 THR A N 1
ATOM 1239 C CA . THR A 1 162 ? 7.620 24.449 9.869 1.00 59.31 162 THR A CA 1
ATOM 1240 C C . THR A 1 162 ? 8.068 24.723 8.435 1.00 59.31 162 THR A C 1
ATOM 1242 O O . THR A 1 162 ? 9.192 24.417 8.035 1.00 59.31 162 THR A O 1
ATOM 1245 N N . GLY A 1 163 ? 7.178 25.309 7.639 1.00 54.31 163 GLY A N 1
ATOM 1246 C CA . GLY A 1 163 ? 7.467 25.720 6.274 1.00 54.31 163 GLY A CA 1
ATOM 1247 C C . GLY A 1 163 ? 6.245 26.322 5.583 1.00 54.31 163 GLY A C 1
ATOM 1248 O O . GLY A 1 163 ? 5.138 26.112 6.051 1.00 54.31 163 GLY A O 1
ATOM 1249 N N . SER A 1 164 ? 6.452 27.099 4.514 1.00 49.97 164 SER A N 1
ATOM 1250 C CA . SER A 1 164 ? 5.416 27.724 3.680 1.00 49.97 164 SER A CA 1
ATOM 1251 C C . SER A 1 164 ? 5.383 27.101 2.278 1.00 49.97 164 SER A C 1
ATOM 1253 O O . SER A 1 164 ? 6.056 27.574 1.360 1.00 49.97 164 SER A O 1
ATOM 1255 N N . GLY A 1 165 ? 4.610 26.039 2.111 1.00 52.75 165 GLY A N 1
ATOM 1256 C CA . GLY A 1 165 ? 4.429 25.295 0.870 1.00 52.75 165 GLY A CA 1
ATOM 1257 C C . GLY A 1 165 ? 2.993 25.375 0.368 1.00 52.75 165 GLY A C 1
ATOM 1258 O O . GLY A 1 165 ? 2.414 24.350 0.034 1.00 52.75 165 GLY A O 1
ATOM 1259 N N . SER A 1 166 ? 2.402 26.572 0.265 1.00 51.16 166 SER A N 1
ATOM 1260 C CA . SER A 1 166 ? 1.012 26.730 -0.213 1.00 51.16 166 SER A CA 1
ATOM 1261 C C . SER A 1 166 ? 0.745 26.146 -1.610 1.00 51.16 166 SER A C 1
ATOM 1263 O O . SER A 1 166 ? -0.412 25.993 -1.991 1.00 51.16 166 SER A O 1
ATOM 1265 N N . HIS A 1 167 ? 1.803 25.817 -2.360 1.00 56.66 167 HIS A N 1
ATOM 1266 C CA . HIS A 1 167 ? 1.755 25.167 -3.673 1.00 56.66 167 HIS A CA 1
ATOM 1267 C C . HIS A 1 167 ? 2.485 23.815 -3.719 1.00 56.66 167 HIS A C 1
ATOM 1269 O O . HIS A 1 167 ? 2.456 23.159 -4.762 1.00 56.66 167 HIS A O 1
ATOM 1275 N N . SER A 1 168 ? 3.120 23.399 -2.617 1.00 58.84 168 SER A N 1
ATOM 1276 C CA . SER A 1 168 ? 3.700 22.065 -2.499 1.00 58.84 168 SER A CA 1
ATOM 1277 C C . SER A 1 168 ? 2.559 21.068 -2.620 1.00 58.84 168 SER A C 1
ATOM 1279 O O . SER A 1 168 ? 1.549 21.192 -1.939 1.00 58.84 168 SER A O 1
ATOM 1281 N N . CYS A 1 169 ? 2.659 20.160 -3.579 1.00 64.06 169 CYS A N 1
ATOM 1282 C CA . CYS A 1 169 ? 1.647 19.151 -3.871 1.00 64.06 169 CYS A CA 1
ATOM 1283 C C . CYS A 1 169 ? 2.269 18.059 -4.747 1.00 64.06 169 CYS A C 1
ATOM 1285 O O . CYS A 1 169 ? 3.467 18.077 -5.043 1.00 64.06 169 CYS A O 1
ATOM 1287 N N . THR A 1 170 ? 1.429 17.165 -5.251 1.00 72.31 170 THR A N 1
ATOM 1288 C CA . THR A 1 170 ? 1.756 16.116 -6.223 1.00 72.31 170 THR A CA 1
ATOM 1289 C C . THR A 1 170 ? 2.595 16.578 -7.412 1.00 72.31 170 THR A C 1
ATOM 1291 O O . THR A 1 170 ? 3.425 15.828 -7.929 1.00 72.31 170 THR A O 1
ATOM 1294 N N . LEU A 1 171 ? 2.417 17.823 -7.866 1.00 75.06 171 LEU A N 1
ATOM 1295 C CA . LEU A 1 171 ? 3.213 18.370 -8.963 1.00 75.06 171 LEU A CA 1
ATOM 1296 C C . LEU A 1 171 ? 4.686 18.541 -8.572 1.00 75.06 171 LEU A C 1
ATOM 1298 O O . LEU A 1 171 ? 5.574 18.272 -9.383 1.00 75.06 171 LEU A O 1
ATOM 1302 N N . ASP A 1 172 ? 4.949 18.974 -7.343 1.00 76.75 172 ASP A N 1
ATOM 1303 C CA . ASP A 1 172 ? 6.306 19.185 -6.851 1.00 76.75 172 ASP A CA 1
ATOM 1304 C C . ASP A 1 172 ? 6.990 17.866 -6.514 1.00 76.75 172 ASP A C 1
ATOM 1306 O O . ASP A 1 172 ? 8.159 17.706 -6.859 1.00 76.75 172 ASP A O 1
ATOM 1310 N N . VAL A 1 173 ? 6.266 16.882 -5.972 1.00 79.81 173 VAL A N 1
ATOM 1311 C CA . VAL A 1 173 ? 6.814 15.525 -5.811 1.00 79.81 173 VAL A CA 1
ATOM 1312 C C . VAL A 1 173 ? 7.104 14.898 -7.172 1.00 79.81 173 VAL A C 1
ATOM 1314 O O . VAL A 1 173 ? 8.215 14.423 -7.399 1.00 79.81 173 VAL A O 1
ATOM 1317 N N . THR A 1 174 ? 6.189 15.016 -8.141 1.00 85.00 174 THR A N 1
ATOM 1318 C CA . THR A 1 174 ? 6.440 14.566 -9.522 1.00 85.00 174 THR A CA 1
ATOM 1319 C C . THR A 1 174 ? 7.702 15.216 -10.101 1.00 85.00 174 THR A C 1
ATOM 1321 O O . THR A 1 174 ? 8.520 14.541 -10.731 1.00 85.00 174 THR A O 1
ATOM 1324 N N . ARG A 1 175 ? 7.914 16.520 -9.878 1.00 83.75 175 ARG A N 1
ATOM 1325 C CA . ARG A 1 175 ? 9.144 17.217 -10.296 1.00 83.75 175 ARG A CA 1
ATOM 1326 C C . ARG A 1 175 ? 10.374 16.727 -9.532 1.00 83.75 175 ARG A C 1
ATOM 1328 O O . ARG A 1 175 ? 11.405 16.506 -10.164 1.00 83.75 175 ARG A O 1
ATOM 1335 N N . GLY A 1 176 ? 10.276 16.542 -8.219 1.00 82.25 176 GLY A N 1
ATOM 1336 C CA . GLY A 1 176 ? 11.352 16.034 -7.368 1.00 82.25 176 GLY A CA 1
ATOM 1337 C C . GLY A 1 176 ? 11.809 14.642 -7.796 1.00 82.25 176 GLY A C 1
ATOM 1338 O O . GLY A 1 176 ? 13.004 14.404 -7.975 1.00 82.25 176 GLY A O 1
ATOM 1339 N N . LEU A 1 177 ? 10.866 13.754 -8.092 1.00 87.00 177 LEU A N 1
ATOM 1340 C CA . LEU A 1 177 ? 11.149 12.423 -8.615 1.00 87.00 177 LEU A CA 1
ATOM 1341 C C . LEU A 1 177 ? 11.696 12.473 -10.041 1.00 87.00 177 LEU A C 1
ATOM 1343 O O . LEU A 1 177 ? 12.704 11.836 -10.330 1.00 87.00 177 LEU A O 1
ATOM 1347 N N . THR A 1 178 ? 11.095 13.269 -10.928 1.00 89.56 178 THR A N 1
ATOM 1348 C CA . THR A 1 178 ? 11.508 13.342 -12.340 1.00 89.56 178 THR A CA 1
ATOM 1349 C C . THR A 1 178 ? 12.899 13.954 -12.513 1.00 89.56 178 THR A C 1
ATOM 1351 O O . THR A 1 178 ? 13.719 13.441 -13.277 1.00 89.56 178 THR A O 1
ATOM 1354 N N . TYR A 1 179 ? 13.168 15.073 -11.840 1.00 86.88 179 TYR A N 1
ATOM 1355 C CA . TYR A 1 179 ? 14.388 15.858 -12.044 1.00 86.88 179 TYR A CA 1
ATOM 1356 C C . TYR A 1 179 ? 15.445 15.609 -10.969 1.00 86.88 179 TYR A C 1
ATOM 1358 O O . TYR A 1 179 ? 16.631 15.651 -11.287 1.00 86.88 179 TYR A O 1
ATOM 1366 N N . GLY A 1 180 ? 15.040 15.312 -9.733 1.00 84.56 180 GLY A N 1
ATOM 1367 C CA . GLY A 1 180 ? 15.943 14.895 -8.663 1.00 84.56 180 GLY A CA 1
ATOM 1368 C C . GLY A 1 180 ? 16.381 13.447 -8.861 1.00 84.56 180 GLY A C 1
ATOM 1369 O O . GLY A 1 180 ? 17.485 13.200 -9.349 1.00 84.56 180 GLY A O 1
ATOM 1370 N N . LEU A 1 181 ? 15.507 12.481 -8.546 1.00 86.00 181 LEU A N 1
ATOM 1371 C CA . LEU A 1 181 ? 15.850 11.056 -8.669 1.00 86.00 181 LEU A CA 1
ATOM 1372 C C . LEU A 1 181 ? 16.126 10.650 -10.119 1.00 86.00 181 LEU A C 1
ATOM 1374 O O . LEU A 1 181 ? 17.145 10.025 -10.402 1.00 86.00 181 LEU A O 1
ATOM 1378 N N . GLY A 1 182 ? 15.282 11.065 -11.062 1.00 87.50 182 GLY A N 1
ATOM 1379 C CA . GLY A 1 182 ? 15.496 10.808 -12.485 1.00 87.50 182 GLY A CA 1
ATOM 1380 C C . GLY A 1 182 ? 16.766 11.467 -13.034 1.00 87.50 182 GLY A C 1
ATOM 1381 O O . GLY A 1 182 ? 17.338 10.967 -14.001 1.00 87.50 182 GLY A O 1
ATOM 1382 N N . GLY A 1 183 ? 17.262 12.537 -12.403 1.00 87.44 183 GLY A N 1
ATOM 1383 C CA . GLY A 1 183 ? 18.577 13.109 -12.696 1.00 87.44 183 GLY A CA 1
ATOM 1384 C C . GLY A 1 183 ? 19.723 12.157 -12.344 1.00 87.44 183 GLY A C 1
ATOM 1385 O O . GLY A 1 183 ? 20.644 11.990 -13.143 1.00 87.44 183 GLY A O 1
ATOM 1386 N N . LEU A 1 184 ? 19.634 11.463 -11.205 1.00 83.25 184 LEU A N 1
ATOM 1387 C CA . LEU A 1 184 ? 20.633 10.473 -10.780 1.00 83.25 184 LEU A CA 1
ATOM 1388 C C . LEU A 1 184 ? 20.726 9.291 -11.749 1.00 83.25 184 LEU A C 1
ATOM 1390 O O . LEU A 1 184 ? 21.814 8.780 -12.012 1.00 83.25 184 LEU A O 1
ATOM 1394 N N . LEU A 1 185 ? 19.596 8.881 -12.330 1.00 86.81 185 LEU A N 1
ATOM 1395 C CA . LEU A 1 185 ? 19.568 7.768 -13.284 1.00 86.81 185 LEU A CA 1
ATOM 1396 C C . LEU A 1 185 ? 20.235 8.113 -14.619 1.00 86.81 185 LEU A C 1
ATOM 1398 O O . LEU A 1 185 ? 20.673 7.207 -15.323 1.00 86.81 185 LEU A O 1
ATOM 1402 N N . LYS A 1 186 ? 20.359 9.405 -14.945 1.00 87.75 186 LYS A N 1
ATOM 1403 C CA . LYS A 1 186 ? 21.042 9.896 -16.154 1.00 87.75 186 LYS A CA 1
ATOM 1404 C C . LYS A 1 186 ? 22.559 9.989 -15.996 1.00 87.75 186 LYS A C 1
ATOM 1406 O O . LYS A 1 186 ? 23.239 10.314 -16.961 1.00 87.75 186 LYS A O 1
ATOM 1411 N N . MET A 1 187 ? 23.098 9.750 -14.801 1.00 83.69 187 MET A N 1
ATOM 1412 C CA . MET A 1 187 ? 24.542 9.768 -14.588 1.00 83.69 187 MET A CA 1
ATOM 1413 C C . MET A 1 187 ? 25.180 8.526 -15.219 1.00 83.69 187 MET A C 1
ATOM 1415 O O . MET A 1 187 ? 24.835 7.402 -14.842 1.00 83.69 187 MET A O 1
ATOM 1419 N N . ASP A 1 188 ? 26.142 8.728 -16.122 1.00 81.00 188 ASP A N 1
ATOM 1420 C CA . ASP A 1 188 ? 26.884 7.636 -16.774 1.00 81.00 188 ASP A CA 1
ATOM 1421 C C . ASP A 1 188 ? 27.681 6.801 -15.762 1.00 81.00 188 ASP A C 1
ATOM 1423 O O . ASP A 1 188 ? 27.756 5.579 -15.864 1.00 81.00 188 ASP A O 1
ATOM 1427 N N . LEU A 1 189 ? 28.237 7.462 -14.742 1.00 80.62 189 LEU A N 1
ATOM 1428 C CA . LEU A 1 189 ? 29.010 6.837 -13.674 1.00 80.62 189 LEU A CA 1
ATOM 1429 C C . LEU A 1 189 ? 28.479 7.275 -12.312 1.00 80.62 189 LEU A C 1
ATOM 1431 O O . LEU A 1 189 ? 28.283 8.464 -12.053 1.00 80.62 189 LEU A O 1
ATOM 1435 N N . VAL A 1 190 ? 28.280 6.300 -11.426 1.00 82.19 190 VAL A N 1
ATOM 1436 C CA . VAL A 1 190 ? 27.951 6.567 -10.027 1.00 82.19 190 VAL A CA 1
ATOM 1437 C C . VAL A 1 190 ? 29.226 7.046 -9.316 1.00 82.19 190 VAL A C 1
ATOM 1439 O O . VAL A 1 190 ? 30.236 6.340 -9.370 1.00 82.19 190 VAL A O 1
ATOM 1442 N N . PRO A 1 191 ? 29.231 8.228 -8.668 1.00 85.31 191 PRO A N 1
ATOM 1443 C CA . PRO A 1 191 ? 30.431 8.775 -8.045 1.00 85.31 191 PRO A CA 1
ATOM 1444 C C . PRO A 1 191 ? 31.038 7.810 -7.013 1.00 85.31 191 PRO A C 1
ATOM 1446 O O . PRO A 1 191 ? 30.299 7.285 -6.174 1.00 85.31 191 PRO A O 1
ATOM 1449 N N . PRO A 1 192 ? 32.369 7.596 -7.000 1.00 86.38 192 PRO A N 1
ATOM 1450 C CA . PRO A 1 192 ? 33.009 6.684 -6.049 1.00 86.38 192 PRO A CA 1
ATOM 1451 C C . PRO A 1 192 ? 32.715 7.025 -4.583 1.00 86.38 192 PRO A C 1
ATOM 1453 O O . PRO A 1 192 ? 32.537 6.120 -3.768 1.00 86.38 192 PRO A O 1
ATOM 1456 N N . GLN A 1 193 ? 32.602 8.319 -4.273 1.00 90.94 193 GLN A N 1
ATOM 1457 C CA . GLN A 1 193 ? 32.299 8.858 -2.947 1.00 90.94 193 GLN A CA 1
ATOM 1458 C C . GLN A 1 193 ? 30.822 8.753 -2.538 1.00 90.94 193 GLN A C 1
ATOM 1460 O O . GLN A 1 193 ? 30.487 9.097 -1.408 1.00 90.94 193 GLN A O 1
ATOM 1465 N N . MET A 1 194 ? 29.928 8.328 -3.439 1.00 89.88 194 MET A N 1
ATOM 1466 C CA . MET A 1 194 ? 28.528 8.096 -3.088 1.00 89.88 194 MET A CA 1
ATOM 1467 C C . MET A 1 194 ? 28.444 6.986 -2.032 1.00 89.88 194 MET A C 1
ATOM 1469 O O . MET A 1 194 ? 29.121 5.959 -2.146 1.00 89.88 194 MET A O 1
ATOM 1473 N N . HIS A 1 195 ? 27.620 7.203 -1.008 1.00 90.25 195 HIS A N 1
ATOM 1474 C CA . HIS A 1 195 ? 27.402 6.217 0.043 1.00 90.25 195 HIS A CA 1
ATOM 1475 C C . HIS A 1 195 ? 26.786 4.929 -0.534 1.00 90.25 195 HIS A C 1
ATOM 1477 O O . HIS A 1 195 ? 26.094 4.971 -1.554 1.00 90.25 195 HIS A O 1
ATOM 1483 N N . GLN A 1 196 ? 27.095 3.778 0.070 1.00 91.81 196 GLN A N 1
ATOM 1484 C CA . GLN A 1 196 ? 26.779 2.473 -0.522 1.00 91.81 196 GLN A CA 1
ATOM 1485 C C . GLN A 1 196 ? 25.271 2.254 -0.695 1.00 91.81 196 GLN A C 1
ATOM 1487 O O . GLN A 1 196 ? 24.847 1.810 -1.753 1.00 91.81 196 GLN A O 1
ATOM 1492 N N . ASP A 1 197 ? 24.464 2.657 0.284 1.00 91.25 197 ASP A N 1
ATOM 1493 C CA . ASP A 1 197 ? 22.998 2.577 0.208 1.00 91.25 197 ASP A CA 1
ATOM 1494 C C . ASP A 1 197 ? 22.415 3.305 -1.015 1.00 91.25 197 ASP A C 1
ATOM 1496 O O . ASP A 1 197 ? 21.505 2.816 -1.680 1.00 91.25 197 ASP A O 1
ATOM 1500 N N . MET A 1 198 ? 22.982 4.456 -1.368 1.00 91.06 198 MET A N 1
ATOM 1501 C CA . MET A 1 198 ? 22.559 5.231 -2.520 1.00 91.06 198 MET A CA 1
ATOM 1502 C C . MET A 1 198 ? 23.040 4.597 -3.827 1.00 91.06 198 MET A C 1
ATOM 1504 O O . MET A 1 198 ? 22.332 4.666 -4.830 1.00 91.06 198 MET A O 1
ATOM 1508 N N . LYS A 1 199 ? 24.207 3.935 -3.831 1.00 92.12 199 LYS A N 1
ATOM 1509 C CA . LYS A 1 199 ? 24.656 3.129 -4.980 1.00 92.12 199 LYS A CA 1
ATOM 1510 C C . LYS A 1 199 ? 23.709 1.955 -5.222 1.00 92.12 199 LYS A C 1
ATOM 1512 O O . LYS A 1 199 ? 23.327 1.722 -6.370 1.00 92.12 199 LYS A O 1
ATOM 1517 N N . ASP A 1 200 ? 23.301 1.268 -4.159 1.00 93.50 200 ASP A N 1
ATOM 1518 C CA . ASP A 1 200 ? 22.364 0.145 -4.228 1.00 93.50 200 ASP A CA 1
ATOM 1519 C C . ASP A 1 200 ? 20.988 0.626 -4.711 1.00 93.50 200 ASP A C 1
ATOM 1521 O O . ASP A 1 200 ? 20.404 0.029 -5.616 1.00 93.50 200 ASP A O 1
ATOM 1525 N N . PHE A 1 201 ? 20.514 1.771 -4.209 1.00 93.62 201 PHE A N 1
ATOM 1526 C CA . PHE A 1 201 ? 19.268 2.385 -4.668 1.00 93.62 201 PHE A CA 1
ATOM 1527 C C . PHE A 1 201 ? 19.318 2.839 -6.134 1.00 93.62 201 PHE A C 1
ATOM 1529 O O . PHE A 1 201 ? 18.387 2.574 -6.893 1.00 93.62 201 PHE A O 1
ATOM 1536 N N . VAL A 1 202 ? 20.404 3.482 -6.578 1.00 92.94 202 VAL A N 1
ATOM 1537 C CA . VAL A 1 202 ? 20.573 3.868 -7.992 1.00 92.94 202 VAL A CA 1
ATOM 1538 C C . VAL A 1 202 ? 20.634 2.633 -8.889 1.00 92.94 202 VAL A C 1
ATOM 1540 O O . VAL A 1 202 ? 20.057 2.652 -9.975 1.00 92.94 202 VAL A O 1
ATOM 1543 N N . THR A 1 203 ? 21.296 1.563 -8.444 1.00 92.62 203 THR A N 1
ATOM 1544 C CA . THR A 1 203 ? 21.350 0.285 -9.172 1.00 92.62 203 THR A CA 1
ATOM 1545 C C . THR A 1 203 ? 19.950 -0.306 -9.324 1.00 92.62 203 THR A C 1
ATOM 1547 O O . THR A 1 203 ? 19.542 -0.596 -10.447 1.00 92.62 203 THR A O 1
ATOM 1550 N N . TYR A 1 204 ? 19.185 -0.371 -8.230 1.00 94.44 204 TYR A N 1
ATOM 1551 C CA . TYR A 1 204 ? 17.785 -0.801 -8.230 1.00 94.44 204 TYR A CA 1
ATOM 1552 C C . TYR A 1 204 ? 16.928 0.022 -9.208 1.00 94.44 204 TYR A C 1
ATOM 1554 O O . TYR A 1 204 ? 16.270 -0.530 -10.086 1.00 94.44 204 TYR A O 1
ATOM 1562 N N . MET A 1 205 ? 16.987 1.353 -9.126 1.00 93.50 205 MET A N 1
ATOM 1563 C CA . MET A 1 205 ? 16.186 2.244 -9.974 1.00 93.50 205 MET A CA 1
ATOM 1564 C C . MET A 1 205 ? 16.564 2.167 -11.465 1.00 93.50 205 MET A C 1
ATOM 1566 O O . MET A 1 205 ? 15.711 2.353 -12.337 1.00 93.50 205 MET A O 1
ATOM 1570 N N . LYS A 1 206 ? 17.845 1.921 -11.783 1.00 92.75 206 LYS A N 1
ATOM 1571 C CA . LYS A 1 206 ? 18.326 1.791 -13.169 1.00 92.75 206 LYS A CA 1
ATOM 1572 C C . LYS A 1 206 ? 17.884 0.489 -13.831 1.00 92.75 206 LYS A C 1
ATOM 1574 O O . LYS A 1 206 ? 17.745 0.477 -15.055 1.00 92.75 206 LYS A O 1
ATOM 1579 N N . ASP A 1 207 ? 17.643 -0.569 -13.061 1.00 93.38 207 ASP A N 1
ATOM 1580 C CA . ASP A 1 207 ? 17.096 -1.817 -13.587 1.00 93.38 207 ASP A CA 1
ATOM 1581 C C . ASP A 1 207 ? 15.599 -1.666 -13.876 1.00 93.38 207 ASP A C 1
ATOM 1583 O O . ASP A 1 207 ? 14.723 -2.044 -13.104 1.00 93.38 207 ASP A O 1
ATOM 1587 N N . ARG A 1 208 ? 15.303 -1.056 -15.022 1.00 91.06 208 ARG A N 1
ATOM 1588 C CA . ARG A 1 208 ? 13.939 -0.800 -15.490 1.00 91.06 208 ARG A CA 1
ATOM 1589 C C . ARG A 1 208 ? 13.279 -2.021 -16.108 1.00 91.06 208 ARG A C 1
ATOM 1591 O O . ARG A 1 208 ? 12.085 -1.945 -16.399 1.00 91.06 208 ARG A O 1
ATOM 1598 N N . ASP A 1 209 ? 14.025 -3.098 -16.330 1.00 91.31 209 ASP A N 1
ATOM 1599 C CA . ASP A 1 209 ? 13.463 -4.356 -16.804 1.00 91.31 209 ASP A CA 1
ATOM 1600 C C . ASP A 1 209 ? 12.815 -5.113 -15.651 1.00 91.31 209 ASP A C 1
ATOM 1602 O O . ASP A 1 209 ? 11.679 -5.565 -15.813 1.00 91.31 209 ASP A O 1
ATOM 1606 N N . MET A 1 210 ? 13.469 -5.121 -14.487 1.00 90.69 210 MET A N 1
ATOM 1607 C CA . MET A 1 210 ? 12.912 -5.666 -13.249 1.00 90.69 210 MET A CA 1
ATOM 1608 C C . MET A 1 210 ? 11.980 -4.677 -12.532 1.00 90.69 210 MET A C 1
ATOM 1610 O O . MET A 1 210 ? 10.889 -5.052 -12.109 1.00 90.69 210 MET A O 1
ATOM 1614 N N . ASN A 1 211 ? 12.359 -3.398 -12.434 1.00 93.00 211 ASN A N 1
ATOM 1615 C CA . ASN A 1 211 ? 11.686 -2.422 -11.568 1.00 93.00 211 ASN A CA 1
ATOM 1616 C C . ASN A 1 211 ? 10.906 -1.387 -12.389 1.00 93.00 211 ASN A C 1
ATOM 1618 O O . ASN A 1 211 ? 11.374 -0.284 -12.707 1.00 93.00 211 ASN A O 1
ATOM 1622 N N . ARG A 1 212 ? 9.668 -1.746 -12.746 1.00 91.88 212 ARG A N 1
ATOM 1623 C CA . ARG A 1 212 ? 8.738 -0.858 -13.457 1.00 91.88 212 ARG A CA 1
ATOM 1624 C C . ARG A 1 212 ? 8.044 0.086 -12.471 1.00 91.88 212 ARG A C 1
ATOM 1626 O O . ARG A 1 212 ? 7.334 -0.347 -11.577 1.00 91.88 212 ARG A O 1
ATOM 1633 N N . TYR A 1 213 ? 8.222 1.386 -12.681 1.00 93.06 213 TYR A N 1
ATOM 1634 C CA . TYR A 1 213 ? 7.579 2.454 -11.904 1.00 93.06 213 TYR A CA 1
ATOM 1635 C C . TYR A 1 213 ? 7.416 3.735 -12.737 1.00 93.06 213 TYR A C 1
ATOM 1637 O O . TYR A 1 213 ? 7.963 3.856 -13.836 1.00 93.06 213 TYR A O 1
ATOM 1645 N N . SER A 1 214 ? 6.707 4.716 -12.205 1.00 91.75 214 SER A N 1
ATOM 1646 C CA . SER A 1 214 ? 6.453 6.038 -12.763 1.00 91.75 214 SER A CA 1
ATOM 1647 C C . SER A 1 214 ? 7.013 7.112 -11.834 1.00 91.75 214 SER A C 1
ATOM 1649 O O . SER A 1 214 ? 7.027 6.938 -10.621 1.00 91.75 214 SER A O 1
ATOM 1651 N N . PHE A 1 215 ? 7.453 8.238 -12.396 1.00 90.06 215 PHE A N 1
ATOM 1652 C CA . PHE A 1 215 ? 7.752 9.441 -11.608 1.00 90.06 215 PHE A CA 1
ATOM 1653 C C . PHE A 1 215 ? 6.514 10.311 -11.365 1.00 90.06 215 PHE A C 1
ATOM 1655 O O . PHE A 1 215 ? 6.589 11.288 -10.628 1.00 90.06 215 PHE A O 1
ATOM 1662 N N . PHE A 1 216 ? 5.391 9.992 -12.014 1.00 87.69 216 PHE A N 1
ATOM 1663 C CA . PHE A 1 216 ? 4.135 10.697 -11.805 1.00 87.69 216 PHE A CA 1
ATOM 1664 C C . PHE A 1 216 ? 3.498 10.240 -10.502 1.00 87.69 216 PHE A C 1
ATOM 1666 O O . PHE A 1 216 ? 3.195 9.063 -10.332 1.00 87.69 216 PHE A O 1
ATOM 1673 N N . ASP A 1 217 ? 3.281 11.205 -9.620 1.00 80.25 217 ASP A N 1
ATOM 1674 C CA . ASP A 1 217 ? 2.667 11.028 -8.303 1.00 80.25 217 ASP A CA 1
ATOM 1675 C C . ASP A 1 217 ? 1.139 11.230 -8.313 1.00 80.25 217 ASP A C 1
ATOM 1677 O O . ASP A 1 217 ? 0.443 11.100 -7.313 1.00 80.25 217 ASP A O 1
ATOM 1681 N N . GLY A 1 218 ? 0.590 11.579 -9.481 1.00 71.31 218 GLY A N 1
ATOM 1682 C CA . GLY A 1 218 ? -0.840 11.799 -9.678 1.00 71.31 218 GLY A CA 1
ATOM 1683 C C . GLY A 1 218 ? -1.687 10.570 -9.360 1.00 71.31 218 GLY A C 1
ATOM 1684 O O . GLY A 1 218 ? -1.385 9.478 -9.831 1.00 71.31 218 GLY A O 1
ATOM 1685 N N . GLY A 1 219 ? -2.802 10.788 -8.655 1.00 70.50 219 GLY A N 1
ATOM 1686 C CA . GLY A 1 219 ? -3.865 9.792 -8.514 1.00 70.50 219 GLY A CA 1
ATOM 1687 C C . GLY A 1 219 ? -3.652 8.774 -7.399 1.00 70.50 219 GLY A C 1
ATOM 1688 O O . GLY A 1 219 ? -4.028 7.626 -7.580 1.00 70.50 219 GLY A O 1
ATOM 1689 N N . GLN A 1 220 ? -3.069 9.173 -6.267 1.00 84.75 220 GLN A N 1
ATOM 1690 C CA . GLN A 1 220 ? -2.968 8.313 -5.086 1.00 84.75 220 GLN A CA 1
ATOM 1691 C C . GLN A 1 220 ? -4.354 7.885 -4.593 1.00 84.75 220 GLN A C 1
ATOM 1693 O O . GLN A 1 220 ? -5.229 8.725 -4.358 1.00 84.75 220 GLN A O 1
ATOM 1698 N N . ILE A 1 221 ? -4.540 6.580 -4.408 1.00 90.75 221 ILE A N 1
ATOM 1699 C CA . ILE A 1 221 ? -5.807 5.978 -3.989 1.00 90.75 221 ILE A CA 1
ATOM 1700 C C . ILE A 1 221 ? -5.658 5.319 -2.617 1.00 90.75 221 ILE A C 1
ATOM 1702 O O . ILE A 1 221 ? -4.697 4.595 -2.357 1.00 90.75 221 ILE A O 1
ATOM 1706 N N . MET A 1 222 ? -6.656 5.533 -1.761 1.00 92.06 222 MET A N 1
ATOM 1707 C CA . MET A 1 222 ? -6.878 4.741 -0.555 1.00 92.06 222 MET A CA 1
ATOM 1708 C C . MET A 1 222 ? -8.027 3.752 -0.773 1.00 92.06 222 MET A C 1
ATOM 1710 O O . MET A 1 222 ? -8.992 4.037 -1.493 1.00 92.06 222 MET A O 1
ATOM 1714 N N . TYR A 1 223 ? -7.944 2.595 -0.119 1.00 95.44 223 TYR A N 1
ATOM 1715 C CA . TYR A 1 223 ? -8.901 1.503 -0.292 1.00 95.44 223 TYR A CA 1
ATOM 1716 C C . TYR A 1 223 ? -9.562 1.151 1.037 1.00 95.44 223 TYR A C 1
ATOM 1718 O O . TYR A 1 223 ? -8.894 0.857 2.026 1.00 95.44 223 TYR A O 1
ATOM 1726 N N . ASN A 1 224 ? -10.893 1.163 1.053 1.00 96.06 224 ASN A N 1
ATOM 1727 C CA . ASN A 1 224 ? -11.694 0.747 2.198 1.00 96.06 224 ASN A CA 1
ATOM 1728 C C . ASN A 1 224 ? -12.349 -0.613 1.916 1.00 96.06 224 ASN A C 1
ATOM 1730 O O . ASN A 1 224 ? -13.286 -0.702 1.118 1.00 96.06 224 ASN A O 1
ATOM 1734 N N . PHE A 1 225 ? -11.846 -1.664 2.558 1.00 97.75 225 PHE A N 1
ATOM 1735 C CA . PHE A 1 225 ? -12.298 -3.045 2.407 1.00 97.75 225 PHE A CA 1
ATOM 1736 C C . PHE A 1 225 ? -13.445 -3.334 3.376 1.00 97.75 225 PHE A C 1
ATOM 1738 O O . PHE A 1 225 ? -13.259 -3.314 4.594 1.00 97.75 225 PHE A O 1
ATOM 1745 N N . LEU A 1 226 ? -14.629 -3.639 2.844 1.00 96.88 226 LEU A N 1
ATOM 1746 C CA . LEU A 1 226 ? -15.809 -3.991 3.632 1.00 96.88 226 LEU A CA 1
ATOM 1747 C C . LEU A 1 226 ? -15.875 -5.508 3.839 1.00 96.88 226 LEU A C 1
ATOM 1749 O O . LEU A 1 226 ? -16.127 -6.264 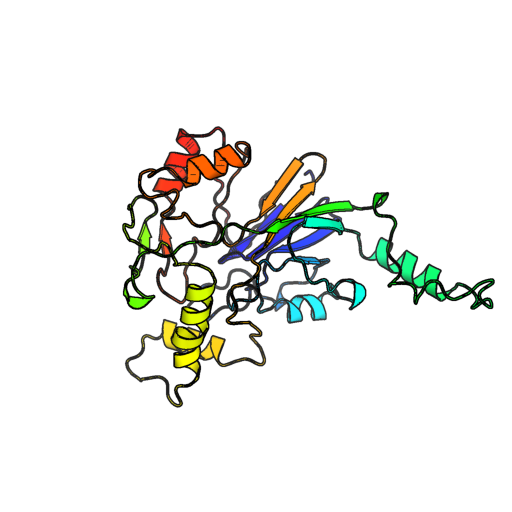2.900 1.00 96.88 226 LEU A O 1
ATOM 1753 N N . ILE A 1 227 ? -15.661 -5.948 5.079 1.00 95.62 227 ILE A N 1
ATOM 1754 C CA . ILE A 1 227 ? -15.493 -7.356 5.456 1.00 95.62 227 ILE A CA 1
ATOM 1755 C C . ILE A 1 227 ? -16.410 -7.672 6.647 1.00 95.62 227 ILE A C 1
ATOM 1757 O O . ILE A 1 227 ? -16.154 -7.251 7.777 1.00 95.62 227 ILE A O 1
ATOM 1761 N N . ASP A 1 228 ? -17.472 -8.444 6.408 1.00 90.81 228 ASP A N 1
ATOM 1762 C CA . ASP A 1 228 ? -18.442 -8.902 7.421 1.00 90.81 228 ASP A CA 1
ATOM 1763 C C . ASP A 1 228 ? -18.992 -7.768 8.314 1.00 90.81 228 ASP A C 1
ATOM 1765 O O . ASP A 1 228 ? -18.989 -7.859 9.543 1.00 90.81 228 ASP A O 1
ATOM 1769 N N . GLY A 1 229 ? -19.405 -6.655 7.700 1.00 90.12 229 GLY A N 1
ATOM 1770 C CA . GLY A 1 229 ? -19.937 -5.487 8.415 1.00 90.12 229 GLY A CA 1
ATOM 1771 C C . GLY A 1 229 ? -18.885 -4.635 9.138 1.00 90.12 229 GLY A C 1
ATOM 1772 O O . GLY A 1 229 ? -19.247 -3.674 9.813 1.00 90.12 229 GLY A O 1
ATOM 1773 N N . LYS A 1 230 ? -17.594 -4.959 8.995 1.00 93.62 230 LYS A N 1
ATOM 1774 C CA . LYS A 1 230 ? -16.465 -4.138 9.451 1.00 93.62 230 LYS A CA 1
ATOM 1775 C C . LYS A 1 230 ? -15.699 -3.567 8.255 1.00 93.62 230 LYS A C 1
ATOM 1777 O O . LYS A 1 230 ? -15.878 -4.015 7.125 1.00 93.62 230 LYS A O 1
ATOM 1782 N N . ALA A 1 231 ? -14.835 -2.595 8.521 1.00 94.44 231 ALA A N 1
ATOM 1783 C CA . ALA A 1 231 ? -14.019 -1.921 7.522 1.00 94.44 231 ALA A CA 1
ATOM 1784 C C . ALA A 1 231 ? -12.527 -2.045 7.862 1.00 94.44 231 ALA A C 1
ATOM 1786 O O . ALA A 1 231 ? -12.153 -1.899 9.026 1.00 94.44 231 ALA A O 1
ATOM 1787 N N . LEU A 1 232 ? -11.695 -2.312 6.854 1.00 96.06 232 LEU A N 1
ATOM 1788 C CA . LEU A 1 232 ? -10.248 -2.099 6.899 1.00 96.06 232 LEU A CA 1
ATOM 1789 C C . LEU A 1 232 ? -9.933 -0.989 5.897 1.00 96.06 232 LEU A C 1
ATOM 1791 O O . LEU A 1 232 ? -10.069 -1.192 4.693 1.00 96.06 232 LEU A O 1
ATOM 1795 N N . LEU A 1 233 ? -9.532 0.177 6.392 1.00 94.81 233 LEU A N 1
ATOM 1796 C CA . LEU A 1 233 ? -9.036 1.259 5.551 1.00 94.81 233 LEU A CA 1
ATOM 1797 C C . LEU A 1 233 ? -7.520 1.121 5.424 1.00 94.81 233 LEU A C 1
ATOM 1799 O O . LEU A 1 233 ? -6.820 1.112 6.434 1.00 94.81 233 LEU A O 1
ATOM 1803 N N . TRP A 1 234 ? -7.027 1.044 4.194 1.00 94.50 234 TRP A N 1
ATOM 1804 C CA . TRP A 1 234 ? -5.605 1.126 3.895 1.00 94.50 234 TRP A CA 1
ATOM 1805 C C . TRP A 1 234 ? -5.313 2.396 3.105 1.00 94.50 234 TRP A C 1
ATOM 1807 O O . TRP A 1 234 ? -5.994 2.710 2.122 1.00 94.50 234 TRP A O 1
ATOM 1817 N N . ASN A 1 235 ? -4.294 3.120 3.556 1.00 89.94 235 ASN A N 1
ATOM 1818 C CA . ASN A 1 235 ? -3.807 4.331 2.927 1.00 89.94 235 ASN A CA 1
ATOM 1819 C C . ASN A 1 235 ? -2.273 4.342 2.983 1.00 89.94 235 ASN A C 1
ATOM 1821 O O . ASN A 1 235 ? -1.695 4.502 4.055 1.00 89.94 235 ASN A O 1
ATOM 1825 N N . GLY A 1 236 ? -1.631 4.173 1.826 1.00 84.94 236 GLY A N 1
ATOM 1826 C CA . GLY A 1 236 ? -0.172 4.165 1.705 1.00 84.94 236 GLY A CA 1
ATOM 1827 C C . GLY A 1 236 ? 0.489 5.550 1.695 1.00 84.94 236 GLY A C 1
ATOM 1828 O O . GLY A 1 236 ? 1.706 5.627 1.593 1.00 84.94 236 GLY A O 1
ATOM 1829 N N . HIS A 1 237 ? -0.262 6.652 1.763 1.00 76.25 237 HIS A N 1
ATOM 1830 C CA . HIS A 1 237 ? 0.306 7.992 1.556 1.00 76.25 237 HIS A CA 1
ATOM 1831 C C . HIS A 1 237 ? -0.250 9.081 2.491 1.00 76.25 237 HIS A C 1
ATOM 1833 O O . HIS A 1 237 ? -0.142 10.280 2.226 1.00 76.25 237 HIS A O 1
ATOM 1839 N N . LEU A 1 238 ? -0.834 8.677 3.619 1.00 57.97 238 LEU A N 1
ATOM 1840 C CA . LEU A 1 238 ? -1.374 9.600 4.608 1.00 57.97 238 LEU A CA 1
ATOM 1841 C C . LEU A 1 238 ? -0.233 10.266 5.411 1.00 57.97 238 LEU A C 1
ATOM 1843 O O . LEU A 1 238 ? 0.289 9.685 6.357 1.00 57.97 238 LEU A O 1
ATOM 1847 N N . GLY A 1 239 ? 0.185 11.474 5.019 1.00 54.41 239 GLY A N 1
ATOM 1848 C CA . GLY A 1 239 ? 1.128 12.320 5.772 1.00 54.41 239 GLY A CA 1
ATOM 1849 C C . GLY A 1 239 ? 0.573 13.732 5.985 1.00 54.41 239 GLY A C 1
ATOM 1850 O O . GLY A 1 239 ? -0.134 14.230 5.121 1.00 54.41 239 GLY A O 1
ATOM 1851 N N . GLY A 1 240 ? 0.858 14.379 7.123 1.00 45.06 240 GLY A N 1
ATOM 1852 C CA . GLY A 1 240 ? 0.246 15.660 7.522 1.00 45.06 240 GLY A CA 1
ATOM 1853 C C . GLY A 1 240 ? 0.657 16.913 6.739 1.00 45.06 240 GLY A C 1
ATOM 1854 O O . GLY A 1 240 ? 1.758 17.000 6.214 1.00 45.06 240 GLY A O 1
ATOM 1855 N N . TYR A 1 241 ? -0.241 17.910 6.692 1.00 48.34 241 TYR A N 1
ATOM 1856 C CA . TYR A 1 241 ? -0.241 19.053 5.753 1.00 48.34 241 TYR A CA 1
ATOM 1857 C C . TYR A 1 241 ? -0.137 20.404 6.440 1.00 48.34 241 TYR A C 1
ATOM 1859 O O . TYR A 1 241 ? -0.920 20.637 7.339 1.00 48.34 241 TYR A O 1
ATOM 1867 N N . GLU A 1 242 ? 0.639 21.371 5.943 1.00 36.59 242 GLU A N 1
ATOM 1868 C CA . GLU A 1 242 ? 0.712 22.749 6.485 1.00 36.59 242 GLU A CA 1
ATOM 1869 C C . GLU A 1 242 ? -0.657 23.436 6.687 1.00 36.59 242 GLU A C 1
ATOM 1871 O O . GLU A 1 242 ? -0.865 24.088 7.704 1.00 36.59 242 GLU A O 1
ATOM 1876 N N . GLY A 1 243 ? -1.620 23.266 5.770 1.00 38.97 243 GLY A N 1
ATOM 1877 C CA . GLY A 1 243 ? -2.975 23.830 5.915 1.00 38.97 243 GLY A CA 1
ATOM 1878 C C . GLY A 1 243 ? -3.761 23.278 7.114 1.00 38.97 243 GLY A C 1
ATOM 1879 O O . GLY A 1 243 ? -4.757 23.872 7.519 1.00 38.97 243 GLY A O 1
ATOM 1880 N N . ILE A 1 244 ? -3.289 22.164 7.678 1.00 37.91 244 ILE A N 1
ATOM 1881 C CA . ILE A 1 244 ? -3.813 21.515 8.879 1.00 37.91 244 ILE A CA 1
ATOM 1882 C C . ILE A 1 244 ? -2.801 21.594 10.044 1.00 37.91 244 ILE A C 1
ATOM 1884 O O . ILE A 1 244 ? -3.204 21.772 11.182 1.00 37.91 244 ILE A O 1
ATOM 1888 N N . LEU A 1 245 ? -1.497 21.536 9.761 1.00 46.62 245 LEU A N 1
ATOM 1889 C CA . LEU A 1 245 ? -0.355 21.468 10.679 1.00 46.62 245 LEU A CA 1
ATOM 1890 C C . LEU A 1 245 ? 0.128 22.835 11.159 1.00 46.62 245 LEU A C 1
ATOM 1892 O O . LEU A 1 245 ? 0.927 22.881 12.092 1.00 46.62 245 LEU A O 1
ATOM 1896 N N . LYS A 1 246 ? -0.308 23.945 10.544 1.00 45.97 246 LYS A N 1
ATOM 1897 C CA . LYS A 1 246 ? 0.180 25.283 10.913 1.00 45.97 246 LYS A CA 1
ATOM 1898 C C . LYS A 1 246 ? -0.025 25.606 12.393 1.00 45.97 246 LYS A C 1
ATOM 1900 O O . LYS A 1 246 ? 0.729 26.417 12.918 1.00 45.97 246 LYS A O 1
ATOM 1905 N N . GLU A 1 247 ? -0.986 24.951 13.052 1.00 49.69 247 GLU A N 1
ATOM 1906 C CA . GLU A 1 247 ? -1.302 25.164 14.470 1.00 49.69 247 GLU A CA 1
ATOM 1907 C C . GLU A 1 247 ? -1.652 23.878 15.249 1.00 49.69 247 GLU A C 1
ATOM 1909 O O . GLU A 1 247 ? -2.059 23.963 16.403 1.00 49.69 247 GLU A O 1
ATOM 1914 N N . GLU A 1 248 ? -1.509 22.682 14.662 1.00 54.59 248 GLU A N 1
ATOM 1915 C CA . GLU A 1 248 ? -2.095 21.455 15.230 1.00 54.59 248 GLU A CA 1
ATOM 1916 C C . GLU A 1 248 ? -1.074 20.317 15.313 1.00 54.59 248 GLU A C 1
ATOM 1918 O O . GLU A 1 248 ? -0.897 19.557 14.356 1.00 54.59 248 GLU A O 1
ATOM 1923 N N . PRO A 1 249 ? -0.398 20.165 16.462 1.00 55.94 249 PRO A N 1
ATOM 1924 C CA . PRO A 1 249 ? 0.636 19.155 16.645 1.00 55.94 249 PRO A CA 1
ATOM 1925 C C . PRO A 1 249 ? 0.063 17.722 16.733 1.00 55.94 249 PRO A C 1
ATOM 1927 O O . PRO A 1 249 ? 0.842 16.775 16.802 1.00 55.94 249 PRO A O 1
ATOM 1930 N N . ASP A 1 250 ? -1.268 17.561 16.688 1.00 69.94 250 ASP A N 1
ATOM 1931 C CA . ASP A 1 250 ? -2.013 16.305 16.875 1.00 69.94 250 ASP A CA 1
ATOM 1932 C C . ASP A 1 250 ? -2.748 15.843 15.607 1.00 69.94 250 ASP A C 1
ATOM 1934 O O . ASP A 1 250 ? -3.828 15.254 15.664 1.00 69.94 250 ASP A O 1
ATOM 1938 N N . PHE A 1 251 ? -2.199 16.119 14.424 1.00 75.12 251 PHE A N 1
ATOM 1939 C CA . PHE A 1 251 ? -2.885 15.807 13.169 1.00 75.12 251 PHE A CA 1
ATOM 1940 C C . PHE A 1 251 ? -3.239 14.321 13.011 1.00 75.12 251 PHE A C 1
ATOM 1942 O O . PHE A 1 251 ? -4.373 14.007 12.663 1.00 75.12 251 PHE A O 1
ATOM 1949 N N . ALA A 1 252 ? -2.325 13.419 13.372 1.00 81.19 252 ALA A N 1
ATOM 1950 C CA . ALA A 1 252 ? -2.589 11.982 13.410 1.00 81.19 252 ALA A CA 1
ATOM 1951 C C . ALA A 1 252 ? -3.829 11.630 14.260 1.00 81.19 252 ALA A C 1
ATOM 1953 O O . ALA A 1 252 ? -4.635 10.785 13.876 1.00 81.19 252 ALA A O 1
ATOM 1954 N N . VAL A 1 253 ? -4.029 12.319 15.391 1.00 86.38 253 VAL A N 1
ATOM 1955 C CA . VAL A 1 253 ? -5.212 12.154 16.253 1.00 86.38 253 VAL A CA 1
ATOM 1956 C C . VAL A 1 253 ? -6.475 12.578 15.506 1.00 86.38 253 VAL A C 1
ATOM 1958 O O . VAL A 1 253 ? -7.462 11.842 15.497 1.00 86.38 253 VAL A O 1
ATOM 1961 N N . LYS A 1 254 ? -6.442 13.734 14.832 1.00 84.06 254 LYS A N 1
ATOM 1962 C CA . LYS A 1 254 ? -7.576 14.238 14.042 1.00 84.06 254 LYS A CA 1
ATOM 1963 C C . LYS A 1 254 ? -7.932 13.312 12.888 1.00 84.06 254 LYS A C 1
ATOM 1965 O O . LYS A 1 254 ? -9.112 13.065 12.667 1.00 84.06 254 LYS A O 1
ATOM 1970 N N . GLU A 1 255 ? -6.941 12.778 12.181 1.00 82.44 255 GLU A N 1
ATOM 1971 C CA . GLU A 1 255 ? -7.175 11.824 11.095 1.00 82.44 255 GLU A CA 1
ATOM 1972 C C . GLU A 1 255 ? -7.910 10.591 11.601 1.00 82.44 255 GLU A C 1
ATOM 1974 O O . GLU A 1 255 ? -8.952 10.232 11.053 1.00 82.44 255 GLU A O 1
ATOM 1979 N N . VAL A 1 256 ? -7.423 10.009 12.699 1.00 88.62 256 VAL A N 1
ATOM 1980 C CA . VAL A 1 256 ? -8.051 8.862 13.359 1.00 88.62 256 VAL A CA 1
ATOM 1981 C C . VAL A 1 256 ? -9.480 9.198 13.815 1.00 88.62 256 VAL A C 1
ATOM 1983 O O . VAL A 1 256 ? -10.385 8.384 13.626 1.00 88.62 256 VAL A O 1
ATOM 1986 N N . GLN A 1 257 ? -9.729 10.402 14.337 1.00 90.31 257 GLN A N 1
ATOM 1987 C CA . GLN A 1 257 ? -11.079 10.868 14.687 1.00 90.31 257 GLN A CA 1
ATOM 1988 C C . GLN A 1 257 ? -11.989 11.023 13.457 1.00 90.31 257 GLN A C 1
ATOM 1990 O O . GLN A 1 257 ? -13.150 10.611 13.496 1.00 90.31 257 GLN A O 1
ATOM 1995 N N . TRP A 1 258 ? -11.485 11.572 12.348 1.00 87.56 258 TRP A N 1
ATOM 1996 C CA . TRP A 1 258 ? -12.255 11.770 11.114 1.00 87.56 258 TRP A CA 1
ATOM 1997 C C . TRP A 1 258 ? -12.696 10.461 10.470 1.00 87.56 258 TRP A C 1
ATOM 1999 O O . TRP A 1 258 ? -13.796 10.392 9.920 1.00 87.56 258 TRP A O 1
ATOM 2009 N N . ILE A 1 259 ? -11.877 9.413 10.576 1.00 87.19 259 ILE A N 1
ATOM 2010 C CA . ILE A 1 259 ? -12.236 8.068 10.108 1.00 87.19 259 ILE A CA 1
ATOM 2011 C C . ILE A 1 259 ? -13.040 7.263 11.144 1.00 87.19 259 ILE A C 1
ATOM 2013 O O . ILE A 1 259 ? -13.283 6.073 10.946 1.00 87.19 259 ILE A O 1
ATOM 2017 N N . GLY A 1 260 ? -13.496 7.910 12.222 1.00 90.81 260 GLY A N 1
ATOM 2018 C CA . GLY A 1 260 ? -14.421 7.333 13.195 1.00 90.81 260 GLY A CA 1
ATOM 2019 C C . GLY A 1 260 ? -13.764 6.520 14.310 1.00 90.81 260 GLY A C 1
ATOM 2020 O O . GLY A 1 260 ? -14.412 5.619 14.837 1.00 90.81 260 GLY A O 1
ATOM 2021 N N . GLU A 1 261 ? -12.513 6.831 14.668 1.00 94.31 261 GLU A N 1
ATOM 2022 C CA . GLU A 1 261 ? -11.751 6.196 15.758 1.00 94.31 261 GLU A CA 1
ATOM 2023 C C . GLU A 1 261 ? -11.703 4.658 15.643 1.00 94.31 261 GLU A C 1
ATOM 2025 O O . GLU A 1 261 ? -12.260 3.946 16.488 1.00 94.31 261 GLU A O 1
ATOM 2030 N N . PRO A 1 262 ? -11.083 4.108 14.580 1.00 94.00 262 PRO A N 1
ATOM 2031 C CA . PRO A 1 262 ? -10.969 2.669 14.392 1.00 94.00 262 PRO A CA 1
ATOM 2032 C C . PRO A 1 262 ? -10.338 2.008 15.616 1.00 94.00 262 PRO A C 1
ATOM 2034 O O . PRO A 1 262 ? -9.317 2.446 16.128 1.00 94.00 262 PRO A O 1
ATOM 2037 N N . SER A 1 263 ? -10.886 0.874 16.052 1.00 95.12 263 SER A N 1
ATOM 2038 C CA . SER A 1 263 ? -10.395 0.186 17.256 1.00 95.12 263 SER A CA 1
ATOM 2039 C C . SER A 1 263 ? -8.907 -0.191 17.202 1.00 95.12 263 SER A C 1
ATOM 2041 O O . SER A 1 263 ? -8.286 -0.379 18.243 1.00 95.12 263 SER A O 1
ATOM 2043 N N . LYS A 1 264 ? -8.355 -0.355 15.993 1.00 95.94 264 LYS A N 1
ATOM 2044 C CA . LYS A 1 264 ? -6.955 -0.695 15.734 1.00 95.94 264 LYS A CA 1
ATOM 2045 C C . LYS A 1 264 ? -6.409 0.226 14.640 1.00 95.94 264 LYS A C 1
ATOM 2047 O O . LYS A 1 264 ? -7.075 0.406 13.622 1.00 95.94 264 LYS A O 1
ATOM 2052 N N . VAL A 1 265 ? -5.202 0.739 14.834 1.00 93.88 265 VAL A N 1
ATOM 2053 C CA . VAL A 1 265 ? -4.431 1.540 13.869 1.00 93.88 265 VAL A CA 1
ATOM 2054 C C . VAL A 1 265 ? -3.057 0.896 13.719 1.00 93.88 265 VAL A C 1
ATOM 2056 O O . VAL A 1 265 ? -2.535 0.340 14.675 1.00 93.88 265 VAL A O 1
ATOM 2059 N N . THR A 1 266 ? -2.461 0.946 12.535 1.00 93.44 266 THR A N 1
ATOM 2060 C CA . THR A 1 266 ? -1.065 0.544 12.333 1.00 93.44 266 THR A CA 1
ATOM 2061 C C . THR A 1 266 ? -0.403 1.525 11.377 1.00 93.44 266 THR A C 1
ATOM 2063 O O . THR A 1 266 ? -1.071 2.072 10.496 1.00 93.44 266 THR A O 1
ATOM 2066 N N . TRP A 1 267 ? 0.885 1.788 11.575 1.00 89.56 267 TRP A N 1
ATOM 2067 C CA . TRP A 1 267 ? 1.632 2.743 10.764 1.00 89.56 267 TRP A CA 1
ATOM 2068 C C . TRP A 1 267 ? 2.212 2.066 9.523 1.00 89.56 267 TRP A C 1
ATOM 2070 O O . TRP A 1 267 ? 2.744 0.962 9.598 1.00 89.56 267 TRP A O 1
ATOM 2080 N N . CYS A 1 268 ? 2.173 2.758 8.387 1.00 86.38 268 CYS A N 1
ATOM 2081 C CA . CYS A 1 268 ? 3.002 2.424 7.226 1.00 86.38 268 CYS A CA 1
ATOM 2082 C C . CYS A 1 268 ? 4.351 3.160 7.325 1.00 86.38 268 CYS A C 1
ATOM 2084 O O . CYS A 1 268 ? 4.493 4.061 8.151 1.00 86.38 268 CYS A O 1
ATOM 2086 N N . LEU A 1 269 ? 5.317 2.812 6.466 1.00 80.81 269 LEU A N 1
ATOM 2087 C CA . LEU A 1 269 ? 6.546 3.601 6.235 1.00 80.81 269 LEU A CA 1
ATOM 2088 C C . LEU A 1 269 ? 7.410 3.865 7.488 1.00 80.81 269 LEU A C 1
ATOM 2090 O O . LEU A 1 269 ? 8.106 4.875 7.572 1.00 80.81 269 LEU A O 1
ATOM 2094 N N . HIS A 1 270 ? 7.368 2.965 8.472 1.00 81.00 270 HIS A N 1
ATOM 2095 C CA . HIS A 1 270 ? 8.161 3.070 9.701 1.00 81.00 270 HIS A CA 1
ATOM 2096 C C . HIS A 1 270 ? 9.391 2.147 9.701 1.00 81.00 270 HIS A C 1
ATOM 2098 O O . HIS A 1 270 ? 10.138 2.114 10.674 1.00 81.00 270 HIS A O 1
ATOM 2104 N N . ASP A 1 271 ? 9.641 1.412 8.617 1.00 90.88 271 ASP A N 1
ATOM 2105 C CA . ASP A 1 271 ? 10.907 0.721 8.381 1.00 90.88 271 ASP A CA 1
ATOM 2106 C C . ASP A 1 271 ? 11.942 1.650 7.724 1.00 90.88 271 ASP A C 1
ATOM 2108 O O . ASP A 1 271 ? 11.786 2.873 7.676 1.00 90.88 271 ASP A O 1
ATOM 2112 N N . ARG A 1 272 ? 13.064 1.079 7.278 1.00 91.25 272 ARG A N 1
ATOM 2113 C CA . ARG A 1 272 ? 14.150 1.846 6.673 1.00 91.25 272 ARG A CA 1
ATOM 2114 C C . ARG A 1 272 ? 13.848 2.190 5.210 1.00 91.25 272 ARG A C 1
ATOM 2116 O O . ARG A 1 272 ? 13.529 1.312 4.414 1.00 91.25 272 ARG A O 1
ATOM 2123 N N . CYS A 1 273 ? 14.065 3.446 4.831 1.00 88.88 273 CYS A N 1
ATOM 2124 C CA . CYS A 1 273 ? 13.897 3.965 3.473 1.00 88.88 273 CYS A CA 1
ATOM 2125 C C . CYS A 1 273 ? 15.246 4.173 2.749 1.00 88.88 273 CYS A C 1
ATOM 2127 O O . CYS A 1 273 ? 16.277 4.412 3.387 1.00 88.88 273 CYS A O 1
ATOM 2129 N N . PRO A 1 274 ? 15.275 4.133 1.401 1.00 88.44 274 PRO A N 1
ATOM 2130 C CA . PRO A 1 274 ? 16.500 4.322 0.621 1.00 88.44 274 PRO A CA 1
ATOM 2131 C C . PRO A 1 274 ? 16.878 5.799 0.448 1.00 88.44 274 PRO A C 1
ATOM 2133 O O . PRO A 1 274 ? 18.014 6.109 0.087 1.00 88.44 274 PRO A O 1
ATOM 2136 N N . ILE A 1 275 ? 15.965 6.723 0.740 1.00 85.88 275 ILE A N 1
ATOM 2137 C CA . ILE A 1 275 ? 16.155 8.177 0.667 1.00 85.88 275 ILE A CA 1
ATOM 2138 C C . ILE A 1 275 ? 1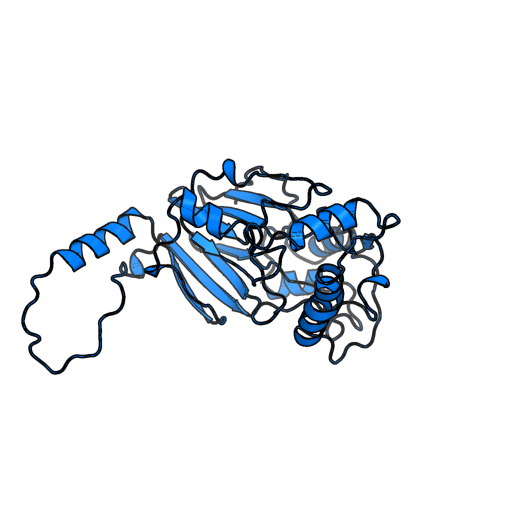5.731 8.819 1.985 1.00 85.88 275 ILE A C 1
ATOM 2140 O O . ILE A 1 275 ? 15.009 8.198 2.757 1.00 85.88 275 ILE A O 1
ATOM 2144 N N . ASN A 1 276 ? 16.194 10.040 2.255 1.00 81.94 276 ASN A N 1
ATOM 2145 C CA . ASN A 1 276 ? 15.784 10.742 3.466 1.00 81.94 276 ASN A CA 1
ATOM 2146 C C . ASN A 1 276 ? 14.289 11.131 3.409 1.00 81.94 276 ASN A C 1
ATOM 2148 O O . ASN A 1 276 ? 13.835 11.585 2.352 1.00 81.94 276 ASN A O 1
ATOM 2152 N N . PRO A 1 277 ? 13.566 11.035 4.542 1.00 82.81 277 PRO A N 1
ATOM 2153 C CA . PRO A 1 277 ? 14.036 10.461 5.806 1.00 82.81 277 PRO A CA 1
ATOM 2154 C C . PRO A 1 277 ? 14.214 8.939 5.708 1.00 82.81 277 PRO A C 1
ATOM 2156 O O . PRO A 1 277 ? 13.341 8.227 5.223 1.00 82.81 277 PRO A O 1
ATOM 2159 N N . LYS A 1 278 ? 15.363 8.439 6.177 1.00 86.56 278 LYS A N 1
ATOM 2160 C CA . LYS A 1 278 ? 15.705 7.010 6.185 1.00 86.56 278 LYS A CA 1
ATOM 2161 C C . LYS A 1 278 ? 14.842 6.221 7.156 1.00 86.56 278 LYS A C 1
ATOM 2163 O O . LYS A 1 278 ? 14.804 5.005 7.040 1.00 86.56 278 LYS A O 1
ATOM 2168 N N . HIS A 1 279 ? 14.212 6.884 8.117 1.00 86.38 279 HIS A N 1
ATOM 2169 C CA . HIS A 1 279 ? 13.307 6.276 9.080 1.00 86.38 279 HIS A CA 1
ATOM 2170 C C . HIS A 1 279 ? 12.355 7.336 9.646 1.00 86.38 279 HIS A C 1
ATOM 2172 O O . HIS A 1 279 ? 12.738 8.503 9.797 1.00 86.38 279 HIS A O 1
ATOM 2178 N N . ILE A 1 280 ? 11.135 6.924 9.988 1.00 84.31 280 ILE A N 1
ATOM 2179 C CA . ILE A 1 280 ? 10.137 7.763 10.655 1.00 84.31 280 ILE A CA 1
ATOM 2180 C C . ILE A 1 280 ? 9.941 7.244 12.081 1.00 84.31 280 ILE A C 1
ATOM 2182 O O . ILE A 1 280 ? 9.451 6.136 12.286 1.00 84.31 280 ILE A O 1
ATOM 2186 N N . ASN A 1 281 ? 10.287 8.064 13.072 1.00 83.69 281 ASN A N 1
ATOM 2187 C CA . ASN A 1 281 ? 10.011 7.767 14.471 1.00 83.69 281 ASN A CA 1
ATOM 2188 C C . ASN A 1 281 ? 8.555 8.127 14.803 1.00 83.69 281 ASN A C 1
ATOM 2190 O O . ASN A 1 281 ? 8.202 9.303 14.949 1.00 83.69 281 ASN A O 1
ATOM 2194 N N . VAL A 1 282 ? 7.721 7.099 14.952 1.00 86.06 282 VAL A N 1
ATOM 2195 C CA . VAL A 1 282 ? 6.276 7.205 15.212 1.00 86.06 282 VAL A CA 1
ATOM 2196 C C . VAL A 1 282 ? 5.904 7.143 16.697 1.00 86.06 282 VAL A C 1
ATOM 2198 O O . VAL A 1 282 ? 4.718 7.077 17.018 1.00 86.06 282 VAL A O 1
ATOM 2201 N N . ALA A 1 283 ? 6.875 7.150 17.618 1.00 86.88 283 ALA A N 1
ATOM 2202 C CA . ALA A 1 283 ? 6.608 6.976 19.050 1.00 86.88 283 ALA A CA 1
ATOM 2203 C C . ALA A 1 283 ? 5.648 8.044 19.602 1.00 86.88 283 ALA A C 1
ATOM 2205 O O . ALA A 1 283 ? 4.652 7.706 20.238 1.00 86.88 283 ALA A O 1
ATOM 2206 N N . ILE A 1 284 ? 5.897 9.319 19.286 1.00 84.69 284 ILE A N 1
ATOM 2207 C CA . ILE A 1 284 ? 5.051 10.424 19.753 1.00 84.69 284 ILE A CA 1
ATOM 2208 C C . ILE A 1 284 ? 3.678 10.393 19.076 1.00 84.69 284 ILE A C 1
ATOM 2210 O O . ILE A 1 284 ? 2.665 10.534 19.754 1.00 84.69 284 ILE A O 1
ATOM 2214 N N . ALA A 1 285 ? 3.604 10.151 17.761 1.00 85.88 285 ALA A N 1
ATOM 2215 C CA . ALA A 1 285 ? 2.312 9.977 17.087 1.00 85.88 285 ALA A CA 1
ATOM 2216 C C . ALA A 1 285 ? 1.491 8.830 17.701 1.00 85.88 285 ALA A C 1
ATOM 2218 O O . ALA A 1 285 ? 0.280 8.959 17.868 1.00 85.88 285 ALA A O 1
ATOM 2219 N N . THR A 1 286 ? 2.153 7.732 18.066 1.00 89.81 286 THR A N 1
ATOM 2220 C CA . THR A 1 286 ? 1.529 6.573 18.712 1.00 89.81 286 THR A CA 1
ATOM 2221 C C . THR A 1 286 ? 0.944 6.938 20.069 1.00 89.81 286 THR A C 1
ATOM 2223 O O . THR A 1 286 ? -0.249 6.730 20.279 1.00 89.81 286 THR A O 1
ATOM 2226 N N . GLU A 1 287 ? 1.751 7.533 20.953 1.00 89.25 287 GLU A N 1
ATOM 2227 C CA . GLU A 1 2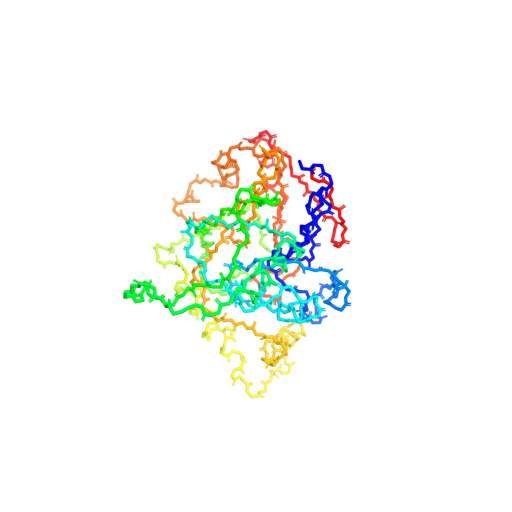87 ? 1.312 8.003 22.274 1.00 89.25 287 GLU A CA 1
ATOM 2228 C C . GLU A 1 287 ? 0.075 8.900 22.148 1.00 89.25 287 GLU A C 1
ATOM 2230 O O . GLU A 1 287 ? -0.968 8.621 22.739 1.00 89.25 287 GLU A O 1
ATOM 2235 N N . ARG A 1 288 ? 0.136 9.908 21.273 1.00 89.19 288 ARG A N 1
ATOM 2236 C CA . ARG A 1 288 ? -0.961 10.870 21.128 1.00 89.19 288 ARG A CA 1
ATOM 2237 C C . ARG A 1 288 ? -2.227 10.277 20.522 1.00 89.19 288 ARG A C 1
ATOM 2239 O O . ARG A 1 288 ? -3.320 10.658 20.933 1.00 89.19 288 ARG A O 1
ATOM 2246 N N . VAL A 1 289 ? -2.121 9.347 19.569 1.00 90.94 289 VAL A N 1
ATOM 2247 C CA . VAL A 1 289 ? -3.298 8.644 19.025 1.00 90.94 289 VAL A CA 1
ATOM 2248 C C . VAL A 1 289 ? -3.980 7.808 20.105 1.00 90.94 289 VAL A C 1
ATOM 2250 O O . VAL A 1 289 ? -5.212 7.805 20.177 1.00 90.94 289 VAL A O 1
ATOM 2253 N N . GLU A 1 290 ? -3.212 7.130 20.957 1.00 94.94 290 GLU A N 1
ATOM 2254 C CA . GLU A 1 290 ? -3.775 6.316 22.036 1.00 94.94 290 GLU A CA 1
ATOM 2255 C C . GLU A 1 290 ? -4.340 7.135 23.203 1.00 94.94 290 GLU A C 1
ATOM 2257 O O . GLU A 1 290 ? -5.265 6.670 23.871 1.00 94.94 290 GLU A O 1
ATOM 2262 N N . GLU A 1 291 ? -3.800 8.329 23.459 1.00 94.25 291 GLU A N 1
ATOM 2263 C CA . GLU A 1 291 ? -4.315 9.260 24.471 1.00 94.25 291 GLU A CA 1
ATOM 2264 C C . GLU A 1 291 ? -5.533 10.052 23.972 1.00 94.25 291 GLU A C 1
ATOM 2266 O O . GLU A 1 291 ? -6.480 10.292 24.723 1.00 94.25 291 GLU A O 1
ATOM 2271 N N . GLY A 1 292 ? -5.513 10.463 22.702 1.00 92.94 292 GLY A N 1
ATOM 2272 C CA . GLY A 1 292 ? -6.502 11.361 22.103 1.00 92.94 292 GLY A CA 1
ATOM 2273 C C . GLY A 1 292 ? -7.690 10.670 21.431 1.00 92.94 292 GLY A C 1
ATOM 2274 O O . GLY A 1 292 ? -8.618 11.354 20.987 1.00 92.94 292 GLY A O 1
ATOM 2275 N N . THR A 1 293 ? -7.685 9.336 21.325 1.00 95.81 293 THR A N 1
ATOM 2276 C CA . THR A 1 293 ? -8.753 8.558 20.672 1.00 95.81 293 THR A CA 1
ATOM 2277 C C . THR A 1 293 ? -9.038 7.246 21.407 1.00 95.81 293 THR A C 1
ATOM 2279 O O . THR A 1 293 ? -8.307 6.838 22.305 1.00 95.81 293 THR A O 1
ATOM 2282 N N . LYS A 1 294 ? -10.097 6.532 21.005 1.00 97.12 294 LYS A N 1
ATOM 2283 C CA . LYS A 1 294 ? -10.373 5.162 21.488 1.00 97.12 294 LYS A CA 1
ATOM 2284 C C . LYS A 1 294 ? -9.548 4.080 20.781 1.00 97.12 294 LYS A C 1
ATOM 2286 O O . LYS A 1 294 ? -9.736 2.894 21.058 1.00 97.12 294 LYS A O 1
ATOM 2291 N N . SER A 1 295 ? -8.690 4.473 19.848 1.00 97.00 295 SER A N 1
ATOM 2292 C CA . SER A 1 295 ? -7.930 3.566 18.994 1.00 97.00 295 SER A CA 1
ATOM 2293 C C . SER A 1 295 ? -6.727 2.997 19.734 1.00 97.00 295 SER A C 1
ATOM 2295 O O . SER A 1 295 ? -6.173 3.632 20.632 1.00 97.00 295 SER A O 1
ATOM 2297 N N . LYS A 1 296 ? -6.293 1.803 19.326 1.00 97.44 296 LYS A N 1
ATOM 2298 C CA . LYS A 1 296 ? -5.027 1.216 19.768 1.00 97.44 296 LYS A CA 1
ATOM 2299 C C . LYS A 1 296 ? -4.082 1.005 18.608 1.00 97.44 296 LYS A C 1
ATOM 2301 O O . LYS A 1 296 ? -4.491 0.479 17.571 1.00 97.44 296 LYS A O 1
ATOM 2306 N N . VAL A 1 297 ? -2.836 1.430 18.784 1.00 94.44 297 VAL A N 1
ATOM 2307 C CA . VAL A 1 297 ? -1.810 1.262 17.763 1.00 94.44 297 VAL A CA 1
ATOM 2308 C C . VAL A 1 297 ? -1.237 -0.140 17.900 1.00 94.44 297 VAL A C 1
ATOM 2310 O O . VAL A 1 297 ? -0.829 -0.577 18.973 1.00 94.44 297 VAL A O 1
ATOM 2313 N N . ILE A 1 298 ? -1.259 -0.870 16.796 1.00 95.88 298 ILE A N 1
ATOM 2314 C CA . ILE A 1 298 ? -0.764 -2.230 16.693 1.00 95.88 298 ILE A CA 1
ATOM 2315 C C . ILE A 1 298 ? 0.532 -2.189 15.899 1.00 95.88 298 ILE A C 1
ATOM 2317 O O . ILE A 1 298 ? 0.545 -1.831 14.717 1.00 95.88 298 ILE A O 1
ATOM 2321 N N . GLU A 1 299 ? 1.610 -2.594 16.554 1.00 93.25 299 GLU A N 1
ATOM 2322 C CA . GLU A 1 299 ? 2.877 -2.874 15.897 1.00 93.25 299 GLU A CA 1
ATOM 2323 C C . GLU A 1 299 ? 2.796 -4.238 15.207 1.00 93.25 299 GLU A C 1
ATOM 2325 O O . GLU A 1 299 ? 2.378 -5.236 15.805 1.00 93.25 299 GLU A O 1
ATOM 2330 N N . LEU A 1 300 ? 3.157 -4.274 13.928 1.00 95.00 300 LEU A N 1
ATOM 2331 C CA . LEU A 1 300 ? 3.187 -5.500 13.145 1.00 95.00 300 LEU A CA 1
ATOM 2332 C C . LEU A 1 300 ? 4.624 -5.991 13.054 1.00 95.00 300 LEU A C 1
ATOM 2334 O O . LEU A 1 300 ? 5.525 -5.245 12.685 1.00 95.00 300 LEU A O 1
ATOM 2338 N N . THR A 1 301 ? 4.837 -7.269 13.348 1.00 94.50 301 THR A N 1
ATOM 2339 C CA . THR A 1 301 ? 6.116 -7.906 13.042 1.00 94.50 301 THR A CA 1
ATOM 2340 C C . THR A 1 301 ? 6.199 -8.135 11.529 1.00 94.50 301 THR A C 1
ATOM 2342 O O . THR A 1 301 ? 5.258 -8.707 10.967 1.00 94.50 301 THR A O 1
ATOM 2345 N N . PRO A 1 302 ? 7.290 -7.717 10.858 1.00 93.81 302 PRO A N 1
ATOM 2346 C CA . PRO A 1 302 ? 7.441 -7.929 9.426 1.00 93.81 302 PRO A CA 1
ATOM 2347 C C . PRO A 1 302 ? 7.276 -9.400 9.035 1.00 93.81 302 PRO A C 1
ATOM 2349 O O . PRO A 1 302 ? 7.759 -10.293 9.735 1.00 93.81 302 PRO A O 1
ATOM 2352 N N . ALA A 1 303 ? 6.581 -9.633 7.922 1.00 92.38 303 ALA A N 1
ATOM 2353 C CA . ALA A 1 303 ? 6.274 -10.947 7.360 1.00 92.38 303 ALA A CA 1
ATOM 2354 C C . ALA A 1 303 ? 5.624 -11.935 8.348 1.00 92.38 303 ALA A C 1
ATOM 2356 O O . ALA A 1 303 ? 5.764 -13.151 8.207 1.00 92.38 303 ALA A O 1
ATOM 2357 N N . GLN A 1 304 ? 4.894 -11.426 9.349 1.00 95.69 304 GLN A N 1
ATOM 2358 C CA . GLN A 1 304 ? 4.057 -12.250 10.215 1.00 95.69 304 GLN A CA 1
ATOM 2359 C C . GLN A 1 304 ? 2.574 -11.879 10.115 1.00 95.69 304 GLN A C 1
ATOM 2361 O O . GLN A 1 304 ? 2.219 -10.698 10.171 1.00 95.69 304 GLN A O 1
ATOM 2366 N N . PRO A 1 305 ? 1.677 -12.877 10.016 1.00 96.38 305 PRO A N 1
ATOM 2367 C CA . PRO A 1 305 ? 0.249 -12.626 9.926 1.00 96.38 305 PRO A CA 1
ATOM 2368 C C . PRO A 1 305 ? -0.320 -12.155 11.270 1.00 96.38 305 PRO A C 1
ATOM 2370 O O . PRO A 1 305 ? -0.310 -12.878 12.268 1.00 96.38 305 PRO A O 1
ATOM 2373 N N . PHE A 1 306 ? -0.918 -10.968 11.272 1.00 96.75 306 PHE A N 1
ATOM 2374 C CA . PHE A 1 306 ? -1.713 -10.438 12.374 1.00 96.75 306 PHE A CA 1
ATOM 2375 C C . PHE A 1 306 ? -3.202 -10.716 12.154 1.00 96.75 306 PHE A C 1
ATOM 2377 O O . PHE A 1 306 ? -3.750 -10.418 11.095 1.00 96.75 306 PHE A O 1
ATOM 2384 N N . ARG A 1 307 ? -3.892 -11.261 13.159 1.00 95.50 307 ARG A N 1
ATOM 2385 C CA . ARG A 1 307 ? -5.327 -11.572 13.069 1.00 95.50 307 ARG A CA 1
ATOM 2386 C C . ARG A 1 307 ? -6.191 -10.318 13.265 1.00 95.50 307 ARG A C 1
ATOM 2388 O O . ARG A 1 307 ? -6.103 -9.653 14.303 1.00 95.50 307 ARG A O 1
ATOM 2395 N N . LEU A 1 308 ? -7.059 -10.037 12.290 1.00 91.75 308 LEU A N 1
ATOM 2396 C CA . LEU A 1 308 ? -7.942 -8.862 12.280 1.00 91.75 308 LEU A CA 1
ATOM 2397 C C . LEU A 1 308 ? -9.157 -9.011 13.206 1.00 91.75 308 LEU A C 1
ATOM 2399 O O . LEU A 1 308 ? -9.854 -10.047 13.143 1.00 91.75 308 LEU A O 1
#